Protein AF-A0A7S0QNL0-F1 (afdb_monomer_lite)

Secondary structure (DSSP, 8-state):
-HHHHHHHHHHSSPPPSSHHHHHHHHHHHHHHHHHH-TTS-SSHHHHHHHHHHHHHHHHHHH-TT-SSPPPHHHHHHHTTTTBTTBPPPHHHHHHHHHHHHHS---PPP--SSS---SGGGTTS-SEEEEEEE--TTT---EEEEEEEETTEEEEESS---TTS---EEEEEE--TT------PPPGGG-

Radius of gyration: 19.24 Å; chains: 1; bounding box: 55×31×48 Å

Foldseek 3Di:
DLLVLLLVLQAVAAADLDAVRNLVSLLVSLQVVCVVVVPPAQDSCLSSLVSVLLVLLLLQQPPPLNPDGQDLVNSQVLQALSRVHHGDDSCVSSVSNVCSNVDHSDHPDDPDPQDRNHVSQQSGAPDWDWDWDADPPPRDTDIWIWGHDGQKIWTFNDRDDRPDDTDTPDMDGNPPVDDDDDDPDPPVHD

Sequence (190 aa):
GFDDALRKFLSAFRLPGEAQKIERIVNAFAQQYHKQNPQAFRAPDTAWVLAYSLIMLNTDAHNPSVARKMTKEQFVRNNRGIDDGKDLPRDLLDSMYDRIVANPISMQPFKNDAGDASIITYTNPQKAGWLRKRWSESWTWNARWFVLKGSCLYYLKKPPVWGAPCELCGHIPLHANLVARESEVPRDAE

InterPro domains:
  IPR000904 Sec7 domain [PF01369] (2-105)
  IPR000904 Sec7 domain [PS50190] (2-103)
  IPR000904 Sec7 domain [SM00222] (1-105)
  IPR000904 Sec7 domain [cd00171] (2-105)
  IPR001849 Pleckstrin homology domain [PF00169] (126-176)
  IPR001849 Pleckstrin homology domain [PS50003] (124-190)
  IPR011993 PH-like domain superfamily [G3DSA:2.30.29.30] (121-189)
  IPR023394 Sec7, C-terminal domain superfamily [G3DSA:1.10.1000.11] (1-116)
  IPR035999 Sec7 domain superfamily [SSF48425] (2-107)

Organism: NCBI:txid233186

pLDDT: mean 77.5, std 15.77, range [34.88, 96.88]

Structure (mmCIF, N/CA/C/O backbone):
data_AF-A0A7S0QNL0-F1
#
_entry.id   AF-A0A7S0QNL0-F1
#
loop_
_atom_site.group_PDB
_atom_site.id
_atom_site.type_symbol
_atom_site.label_atom_id
_atom_site.label_alt_id
_atom_site.label_comp_id
_atom_site.label_asym_id
_atom_site.label_entity_id
_atom_site.label_seq_id
_atom_site.pdbx_PDB_ins_code
_atom_site.Cartn_x
_atom_site.Cartn_y
_atom_site.Cartn_z
_atom_site.occupancy
_atom_site.B_iso_or_equiv
_atom_site.auth_seq_id
_atom_site.auth_comp_id
_atom_site.auth_asym_id
_atom_site.auth_atom_id
_atom_site.pdbx_PDB_model_num
ATOM 1 N N . GLY A 1 1 ? -16.909 1.973 6.221 1.00 85.81 1 GLY A N 1
ATOM 2 C CA . GLY A 1 1 ? -15.636 1.661 6.893 1.00 85.81 1 GLY A CA 1
ATOM 3 C C . GLY A 1 1 ? -14.522 2.550 6.373 1.00 85.81 1 GLY A C 1
ATOM 4 O O . GLY A 1 1 ? -14.731 3.318 5.438 1.00 85.81 1 GLY A O 1
ATOM 5 N N . PHE A 1 2 ? -13.340 2.455 6.984 1.00 92.81 2 PHE A N 1
ATOM 6 C CA . PHE A 1 2 ? -12.138 3.193 6.568 1.00 92.81 2 PHE A CA 1
ATOM 7 C C . PHE A 1 2 ? -11.673 2.807 5.153 1.00 92.81 2 PHE A C 1
ATOM 9 O O . PHE A 1 2 ? -11.298 3.663 4.355 1.00 92.81 2 PHE A O 1
ATOM 16 N N . ASP A 1 3 ? -11.784 1.526 4.809 1.00 93.19 3 ASP A N 1
ATOM 17 C CA . ASP A 1 3 ? -11.486 0.994 3.482 1.00 93.19 3 ASP A CA 1
ATOM 18 C C . ASP A 1 3 ? -12.458 1.512 2.405 1.00 93.19 3 ASP A C 1
ATOM 20 O O . ASP A 1 3 ? -12.031 1.816 1.294 1.00 93.19 3 ASP A O 1
ATOM 24 N N . ASP A 1 4 ? -13.738 1.718 2.731 1.00 92.56 4 ASP A N 1
ATOM 25 C CA . ASP A 1 4 ? -14.709 2.336 1.813 1.00 92.56 4 ASP A CA 1
ATOM 26 C C . ASP A 1 4 ? -14.380 3.814 1.542 1.00 92.56 4 ASP A C 1
ATOM 28 O O . ASP A 1 4 ? -14.494 4.289 0.408 1.00 92.56 4 ASP A O 1
ATOM 32 N N . ALA A 1 5 ? -13.911 4.539 2.564 1.00 93.12 5 ALA A N 1
ATOM 33 C CA . ALA A 1 5 ? -13.420 5.906 2.406 1.00 93.12 5 ALA A CA 1
ATOM 34 C C . ALA A 1 5 ? -12.152 5.949 1.534 1.00 93.12 5 ALA A C 1
ATOM 36 O O . ALA A 1 5 ? -12.054 6.793 0.641 1.00 93.12 5 ALA A O 1
ATOM 37 N N . LEU A 1 6 ? -11.226 5.004 1.732 1.00 91.25 6 LEU A N 1
ATOM 38 C CA . LEU A 1 6 ? -10.013 4.856 0.925 1.00 91.25 6 LEU A CA 1
ATOM 39 C C . LEU A 1 6 ? -10.338 4.524 -0.542 1.00 91.25 6 LEU A C 1
ATOM 41 O O . LEU A 1 6 ? -9.769 5.134 -1.444 1.00 91.25 6 LEU A O 1
ATOM 45 N N . ARG A 1 7 ? -11.302 3.626 -0.797 1.00 90.50 7 ARG A N 1
ATOM 46 C CA . ARG A 1 7 ? -11.821 3.332 -2.147 1.00 90.50 7 ARG A CA 1
ATOM 47 C C . ARG A 1 7 ? -12.391 4.579 -2.813 1.00 90.50 7 ARG A C 1
ATOM 49 O O . ARG A 1 7 ? -12.011 4.894 -3.937 1.00 90.50 7 ARG A O 1
ATOM 56 N N . LYS A 1 8 ? -13.274 5.308 -2.122 1.00 90.38 8 LYS A N 1
ATOM 57 C CA . LYS A 1 8 ? -13.889 6.533 -2.652 1.00 90.38 8 LYS A CA 1
ATOM 58 C C . LYS A 1 8 ? -12.831 7.590 -2.977 1.00 90.38 8 LYS A C 1
ATOM 60 O O . LYS A 1 8 ? -12.887 8.183 -4.049 1.00 90.38 8 LYS A O 1
ATOM 65 N N . PHE A 1 9 ? -11.841 7.769 -2.104 1.00 89.75 9 PHE A N 1
ATOM 66 C CA . PHE A 1 9 ? -10.715 8.675 -2.328 1.00 89.75 9 PHE A CA 1
ATOM 67 C C . PHE A 1 9 ? -9.887 8.275 -3.561 1.00 89.75 9 PHE A C 1
ATOM 69 O O . PHE A 1 9 ? -9.718 9.085 -4.469 1.00 89.75 9 PHE A O 1
ATOM 76 N N . LEU A 1 10 ? -9.444 7.017 -3.646 1.00 84.06 10 LEU A N 1
ATOM 77 C CA . LEU A 1 10 ? -8.592 6.523 -4.738 1.00 84.06 10 LEU A CA 1
ATOM 78 C C . LEU A 1 10 ? -9.324 6.328 -6.081 1.00 84.06 10 LEU A C 1
ATOM 80 O O . LEU A 1 10 ? -8.671 6.252 -7.117 1.00 84.06 10 LEU A O 1
ATOM 84 N N . SER A 1 11 ? -10.660 6.306 -6.097 1.00 81.50 11 SER A N 1
ATOM 85 C CA . SER A 1 11 ? -11.444 6.321 -7.344 1.00 81.50 11 SER A CA 1
ATOM 86 C C . SER A 1 11 ? -11.472 7.684 -8.049 1.00 81.50 11 SER A C 1
ATOM 88 O O . SER A 1 11 ? -11.729 7.756 -9.252 1.00 81.50 11 SER A O 1
ATOM 90 N N . ALA A 1 12 ? -11.201 8.773 -7.318 1.00 78.44 12 ALA A N 1
ATOM 91 C CA . ALA A 1 12 ? -11.346 10.137 -7.826 1.00 78.44 12 ALA A CA 1
ATOM 92 C C . ALA A 1 12 ? -10.156 10.610 -8.683 1.00 78.44 12 ALA A C 1
ATOM 94 O O . ALA A 1 12 ? -10.295 11.565 -9.444 1.00 78.44 12 ALA A O 1
ATOM 95 N N . PHE A 1 13 ? -8.990 9.966 -8.571 1.00 73.19 13 PHE A N 1
ATOM 96 C CA . PHE A 1 13 ? -7.772 10.328 -9.301 1.00 73.19 13 PHE A CA 1
ATOM 97 C C . PHE A 1 13 ? -6.823 9.122 -9.437 1.00 73.19 13 PHE A C 1
ATOM 99 O O . PHE A 1 13 ? -6.853 8.193 -8.636 1.00 73.19 13 PHE A O 1
ATOM 106 N N . ARG A 1 14 ? -5.943 9.134 -10.446 1.00 68.69 14 ARG A N 1
ATOM 107 C CA . ARG A 1 14 ? -4.888 8.118 -10.622 1.00 68.69 14 ARG A CA 1
ATOM 108 C C . ARG A 1 14 ? -3.681 8.440 -9.726 1.00 68.69 14 ARG A C 1
ATOM 110 O O . ARG A 1 14 ? -3.207 9.575 -9.735 1.00 68.69 14 ARG A O 1
ATOM 117 N N . LEU A 1 15 ? -3.159 7.460 -8.977 1.00 66.94 15 LEU A N 1
ATOM 118 C CA . LEU A 1 15 ? -1.947 7.647 -8.162 1.00 66.94 15 LEU A CA 1
ATOM 119 C C . LEU A 1 15 ? -0.712 7.943 -9.046 1.00 66.94 15 LEU A C 1
ATOM 121 O O . LEU A 1 15 ? -0.526 7.279 -10.068 1.00 66.94 15 LEU A O 1
ATOM 125 N N . PRO A 1 16 ? 0.154 8.902 -8.665 1.00 62.28 16 PRO A N 1
ATOM 126 C CA . PRO A 1 16 ? 1.408 9.175 -9.368 1.00 62.28 16 PRO A CA 1
ATOM 127 C C . PRO A 1 16 ? 2.423 8.036 -9.187 1.00 62.28 16 PRO A C 1
ATOM 129 O O . PRO A 1 16 ? 2.290 7.214 -8.284 1.00 62.28 16 PRO A O 1
ATOM 132 N N . GLY A 1 17 ? 3.463 8.002 -10.027 1.00 52.59 17 GLY A N 1
ATOM 133 C CA . GLY A 1 17 ? 4.531 7.000 -9.921 1.00 52.59 17 GLY A CA 1
ATOM 134 C C . GLY A 1 17 ? 5.485 7.252 -8.749 1.00 52.59 17 GLY A C 1
ATOM 135 O O . GLY A 1 17 ? 5.952 6.333 -8.081 1.00 52.59 17 GLY A O 1
ATOM 136 N N . GLU A 1 18 ? 5.787 8.517 -8.468 1.00 57.97 18 GLU A N 1
ATOM 137 C CA . GLU A 1 18 ? 6.841 8.870 -7.523 1.00 57.97 18 GLU A CA 1
ATOM 138 C C . GLU A 1 18 ? 6.386 8.671 -6.072 1.00 57.97 18 GLU A C 1
ATOM 140 O O . GLU A 1 18 ? 5.446 9.323 -5.611 1.00 57.97 18 GLU A O 1
ATOM 145 N N . ALA A 1 19 ? 7.093 7.813 -5.326 1.00 59.00 19 ALA A N 1
ATOM 146 C CA . ALA A 1 19 ? 6.735 7.430 -3.956 1.00 59.00 19 ALA A CA 1
ATOM 147 C C . ALA A 1 19 ? 6.478 8.636 -3.029 1.00 59.00 19 ALA A C 1
ATOM 149 O O . ALA A 1 19 ? 5.471 8.660 -2.331 1.00 59.00 19 ALA A O 1
ATOM 150 N N . GLN A 1 20 ? 7.303 9.688 -3.112 1.00 60.34 20 GLN A N 1
ATOM 151 C CA . GLN A 1 20 ? 7.130 10.934 -2.346 1.00 60.34 20 GLN A CA 1
ATOM 152 C C . GLN A 1 20 ? 5.802 11.665 -2.626 1.00 60.34 20 GLN A C 1
ATOM 154 O O . GLN A 1 20 ? 5.298 12.388 -1.767 1.00 60.34 20 GLN A O 1
ATOM 159 N N . LYS A 1 21 ? 5.221 11.521 -3.825 1.00 69.50 21 LYS A N 1
ATOM 160 C CA . LYS A 1 21 ? 3.906 12.099 -4.149 1.00 69.50 21 LYS A CA 1
ATOM 161 C C . LYS A 1 21 ? 2.775 11.222 -3.613 1.00 69.50 21 LYS A C 1
ATOM 163 O O . LYS A 1 21 ? 1.809 11.758 -3.077 1.00 69.50 21 LYS A O 1
ATOM 168 N N . ILE A 1 22 ? 2.911 9.896 -3.710 1.00 74.88 22 ILE A N 1
ATOM 169 C CA . ILE A 1 22 ? 1.970 8.932 -3.110 1.00 74.88 22 ILE A CA 1
ATOM 170 C C . ILE A 1 22 ? 1.903 9.147 -1.595 1.00 74.88 22 ILE A C 1
ATOM 172 O O . ILE A 1 22 ? 0.817 9.245 -1.037 1.00 74.88 22 ILE A O 1
ATOM 176 N N . GLU A 1 23 ? 3.051 9.320 -0.946 1.00 75.38 23 GLU A N 1
ATOM 177 C CA . GLU A 1 23 ? 3.167 9.578 0.489 1.00 75.38 23 GLU A CA 1
ATOM 178 C C . GLU A 1 23 ? 2.374 10.811 0.930 1.00 75.38 23 GLU A C 1
ATOM 180 O O . GLU A 1 23 ? 1.571 10.723 1.859 1.00 75.38 23 GLU A O 1
ATOM 185 N N . ARG A 1 24 ? 2.520 11.933 0.210 1.00 82.19 24 ARG A N 1
ATOM 186 C CA . ARG A 1 24 ? 1.754 13.169 0.448 1.00 82.19 24 ARG A CA 1
ATOM 187 C C . ARG A 1 24 ? 0.249 12.963 0.264 1.00 82.19 24 ARG A C 1
ATOM 189 O O . ARG A 1 24 ? -0.532 13.472 1.061 1.00 82.19 24 ARG A O 1
ATOM 196 N N . ILE A 1 25 ? -0.154 12.203 -0.755 1.00 84.44 25 ILE A N 1
ATOM 197 C CA . ILE A 1 25 ? -1.560 11.886 -1.052 1.00 84.44 25 ILE A CA 1
ATOM 198 C C . ILE A 1 25 ? -2.185 11.019 0.052 1.00 84.44 25 ILE A C 1
ATOM 200 O O . ILE A 1 25 ? -3.267 11.336 0.546 1.00 84.44 25 ILE A O 1
ATOM 204 N N . VAL A 1 26 ? -1.504 9.949 0.471 1.00 86.06 26 VAL A N 1
ATOM 205 C CA . VAL A 1 26 ? -1.984 9.036 1.522 1.00 86.06 26 VAL A CA 1
ATOM 206 C C . VAL A 1 26 ? -1.995 9.732 2.889 1.00 86.06 26 VAL A C 1
ATOM 208 O O . VAL A 1 26 ? -2.916 9.521 3.674 1.00 86.06 26 VAL A O 1
ATOM 211 N N . ASN A 1 27 ? -1.033 10.621 3.162 1.00 86.25 27 ASN A N 1
ATOM 212 C CA . ASN A 1 27 ? -1.004 11.434 4.383 1.00 86.25 27 ASN A CA 1
ATOM 213 C C . ASN A 1 27 ? -2.161 12.454 4.407 1.00 86.25 27 ASN A C 1
ATOM 215 O O . ASN A 1 27 ? -2.897 12.526 5.389 1.00 86.25 27 ASN A O 1
ATOM 219 N N . ALA A 1 28 ? -2.423 13.155 3.297 1.00 89.94 28 ALA A N 1
ATOM 220 C CA . ALA A 1 28 ? -3.577 14.052 3.183 1.00 89.94 28 ALA A CA 1
ATOM 221 C C . ALA A 1 28 ? -4.921 13.325 3.407 1.00 89.94 28 ALA A C 1
ATOM 223 O O . ALA A 1 28 ? -5.792 13.850 4.103 1.00 89.94 28 ALA A O 1
ATOM 224 N N . PHE A 1 29 ? -5.073 12.100 2.887 1.00 91.50 29 PHE A N 1
ATOM 225 C CA . PHE A 1 29 ? -6.227 11.244 3.185 1.00 91.50 29 PHE A CA 1
ATOM 226 C C . PHE A 1 29 ? -6.325 10.893 4.671 1.00 91.50 29 PHE A C 1
ATOM 228 O O . PHE A 1 29 ? -7.383 11.083 5.264 1.00 91.50 29 PHE A O 1
ATOM 235 N N . ALA A 1 30 ? -5.238 10.417 5.281 1.00 91.50 30 ALA A N 1
ATOM 236 C CA . ALA A 1 30 ? -5.212 10.018 6.686 1.00 91.50 30 ALA A CA 1
ATOM 237 C C . ALA A 1 30 ? -5.587 11.176 7.624 1.00 91.50 30 ALA A C 1
ATOM 239 O O . ALA A 1 30 ? -6.464 11.023 8.476 1.00 91.50 30 ALA A O 1
ATOM 240 N N . GLN A 1 31 ? -5.007 12.361 7.404 1.00 90.94 31 GLN A N 1
ATOM 241 C CA . GLN A 1 31 ? -5.347 13.577 8.146 1.00 90.94 31 GLN A CA 1
ATOM 242 C C . GLN A 1 31 ? -6.823 13.954 7.989 1.00 90.94 31 GLN A C 1
ATOM 244 O O . GLN A 1 31 ? -7.474 14.314 8.970 1.00 90.94 31 GLN A O 1
ATOM 249 N N . GLN A 1 32 ? -7.368 13.884 6.771 1.00 92.69 32 GLN A N 1
ATOM 250 C CA . GLN A 1 32 ? -8.769 14.225 6.525 1.00 92.69 32 GLN A CA 1
ATOM 251 C C . GLN A 1 32 ? -9.728 13.183 7.117 1.00 92.69 32 GLN A C 1
ATOM 253 O O . GLN A 1 32 ? -10.751 13.558 7.691 1.00 92.69 32 GLN A O 1
ATOM 258 N N . TYR A 1 33 ? -9.381 11.895 7.048 1.00 92.44 33 TYR A N 1
ATOM 259 C CA . TYR A 1 33 ? -10.147 10.824 7.676 1.00 92.44 33 TYR A CA 1
ATOM 260 C C . TYR A 1 33 ? -10.163 10.979 9.199 1.00 92.44 33 TYR A C 1
ATOM 262 O O . TYR A 1 33 ? -11.235 10.907 9.792 1.00 92.44 33 TYR A O 1
ATOM 270 N N . HIS A 1 34 ? -9.016 11.251 9.832 1.00 90.25 34 HIS A N 1
ATOM 271 C CA . HIS A 1 34 ? -8.930 11.472 11.278 1.00 90.25 34 HIS A CA 1
ATOM 272 C C . HIS A 1 34 ? -9.722 12.717 11.716 1.00 90.25 34 HIS A C 1
ATOM 274 O O . HIS A 1 34 ? -10.495 12.637 12.664 1.00 90.25 34 HIS A O 1
ATOM 280 N N . LYS A 1 35 ? -9.652 13.834 10.971 1.00 90.25 35 LYS A N 1
ATOM 281 C CA . LYS A 1 35 ? -10.494 15.028 11.214 1.00 90.25 35 LYS A CA 1
ATOM 282 C C . LYS A 1 35 ? -11.998 14.734 11.156 1.00 90.25 35 LYS A C 1
ATOM 284 O O . LYS A 1 35 ? -12.764 15.361 11.878 1.00 90.25 35 LYS A O 1
ATOM 289 N N . GLN A 1 36 ? -12.423 13.810 10.295 1.00 91.31 36 GLN A N 1
ATOM 290 C CA . GLN A 1 36 ? -13.827 13.399 10.158 1.00 91.31 36 GLN A CA 1
ATOM 291 C C . GLN A 1 36 ? -14.234 12.287 11.139 1.00 91.31 36 GLN A C 1
ATOM 293 O O . GLN A 1 36 ? -15.418 12.135 11.425 1.00 91.31 36 GLN A O 1
ATOM 298 N N . ASN A 1 37 ? -13.274 11.513 11.653 1.00 90.75 37 ASN A N 1
ATOM 299 C CA . ASN A 1 37 ? -13.494 10.331 12.486 1.00 90.75 37 ASN A CA 1
ATOM 300 C C . ASN A 1 37 ? -12.485 10.301 13.661 1.00 90.75 37 ASN A C 1
ATOM 302 O O . ASN A 1 37 ? -11.690 9.361 13.759 1.00 90.75 37 ASN A O 1
ATOM 306 N N . PRO A 1 38 ? -12.483 11.300 14.568 1.00 85.12 38 PRO A N 1
ATOM 307 C CA . PRO A 1 38 ? -11.418 11.476 15.568 1.00 85.12 38 PRO A CA 1
ATOM 308 C C . PRO A 1 38 ? -11.343 10.364 16.629 1.00 85.12 38 PRO A C 1
ATOM 310 O O . PRO A 1 38 ? -10.362 10.283 17.355 1.00 85.12 38 PRO A O 1
ATOM 313 N N . GLN A 1 39 ? -12.363 9.503 16.714 1.00 87.19 39 GLN A N 1
ATOM 314 C CA . GLN A 1 39 ? -12.428 8.345 17.617 1.00 87.19 39 GLN A CA 1
ATOM 315 C C . GLN A 1 39 ? -12.124 7.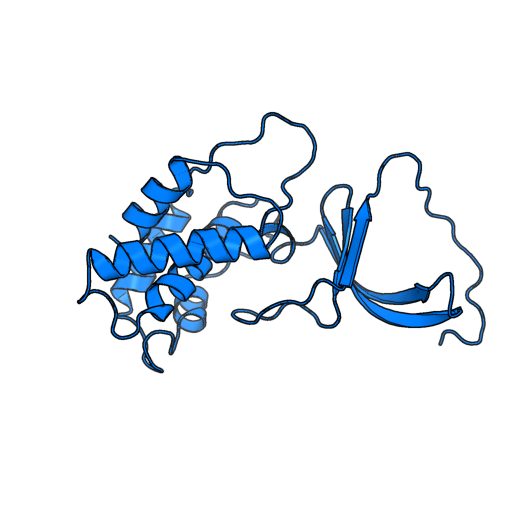003 16.913 1.00 87.19 39 GLN A C 1
ATOM 317 O O . GLN A 1 39 ? -12.247 5.950 17.530 1.00 87.19 39 GLN A O 1
ATOM 322 N N . ALA A 1 40 ? -11.778 7.000 15.616 1.00 85.50 40 ALA A N 1
ATOM 323 C CA . ALA A 1 40 ? -11.599 5.757 14.851 1.00 85.50 40 ALA A CA 1
ATOM 324 C C . ALA A 1 40 ? -10.250 5.051 15.088 1.00 85.50 40 ALA A C 1
ATOM 326 O O . ALA A 1 40 ? -10.170 3.838 14.918 1.00 85.50 40 ALA A O 1
ATOM 327 N N . PHE A 1 41 ? -9.213 5.805 15.461 1.00 88.25 41 PHE A N 1
ATOM 328 C CA . PHE A 1 41 ? -7.864 5.327 15.779 1.00 88.25 41 PHE A CA 1
ATOM 329 C C . PHE A 1 41 ? -7.294 6.185 16.914 1.00 88.25 41 PHE A C 1
ATOM 331 O O . PHE A 1 41 ? -7.695 7.344 17.055 1.00 88.25 41 PHE A O 1
ATOM 338 N N . ARG A 1 42 ? -6.370 5.648 17.715 1.00 83.12 42 ARG A N 1
ATOM 339 C CA . ARG A 1 42 ? -5.773 6.357 18.857 1.00 83.12 42 ARG A CA 1
ATOM 340 C C . ARG A 1 42 ? -4.677 7.318 18.412 1.00 83.12 42 ARG A C 1
ATOM 342 O O . ARG A 1 42 ? -4.621 8.433 18.924 1.00 83.12 42 ARG A O 1
ATOM 349 N N . ALA A 1 43 ? -3.830 6.903 17.469 1.00 79.50 43 ALA A N 1
ATOM 350 C CA . ALA A 1 43 ? -2.798 7.761 16.890 1.00 79.50 43 ALA A CA 1
ATOM 351 C C . ALA A 1 43 ? -3.216 8.309 15.506 1.00 79.50 43 ALA A C 1
ATOM 353 O O . ALA A 1 43 ? -3.817 7.582 14.709 1.00 79.50 43 ALA A O 1
ATOM 354 N N . PRO A 1 44 ? -2.868 9.568 15.162 1.00 72.44 44 PRO A N 1
ATOM 355 C CA . PRO A 1 44 ? -3.125 10.124 13.829 1.00 72.44 44 PRO A CA 1
ATOM 356 C C . PRO A 1 44 ? -2.463 9.315 12.700 1.00 72.44 44 PRO A C 1
ATOM 358 O O . PRO A 1 44 ? -3.063 9.110 11.642 1.00 72.44 44 PRO A O 1
ATOM 361 N N . ASP A 1 45 ? -1.254 8.805 12.946 1.00 83.88 45 ASP A N 1
ATOM 362 C CA . ASP A 1 45 ? -0.444 8.085 11.956 1.00 83.88 45 ASP A CA 1
ATOM 363 C C . ASP A 1 45 ? -0.990 6.687 11.626 1.00 83.88 45 ASP A C 1
ATOM 365 O O . ASP A 1 45 ? -0.719 6.148 10.552 1.00 83.88 45 ASP A O 1
ATOM 369 N N . THR A 1 46 ? -1.826 6.105 12.489 1.00 90.19 46 THR A N 1
ATOM 370 C CA . THR A 1 46 ? -2.449 4.789 12.273 1.00 90.19 46 THR A CA 1
ATOM 371 C C . THR A 1 46 ? -3.315 4.771 11.019 1.00 90.19 46 THR A C 1
ATOM 373 O O . THR A 1 46 ? -3.270 3.809 10.253 1.00 90.19 46 THR A O 1
ATOM 376 N N . ALA A 1 47 ? -4.035 5.863 10.740 1.00 91.19 47 ALA A N 1
ATOM 377 C CA . ALA A 1 47 ? -4.787 6.020 9.496 1.00 91.19 47 ALA A CA 1
ATOM 378 C C . ALA A 1 47 ? -3.866 6.050 8.259 1.00 91.19 47 ALA A C 1
ATOM 380 O O . ALA A 1 47 ? -4.243 5.569 7.193 1.00 91.19 47 ALA A O 1
ATOM 381 N N . TRP A 1 48 ? -2.650 6.584 8.381 1.00 89.06 48 TRP A N 1
ATOM 382 C CA . TRP A 1 48 ? -1.679 6.651 7.285 1.00 89.06 48 TRP A CA 1
ATOM 383 C C . TRP A 1 48 ? -1.022 5.290 7.024 1.00 89.06 48 TRP A C 1
ATOM 385 O O . TRP A 1 48 ? -1.006 4.824 5.880 1.00 89.06 48 TRP A O 1
ATOM 395 N N . VAL A 1 49 ? -0.576 4.605 8.081 1.00 87.56 49 VAL A N 1
ATOM 396 C CA . VAL A 1 49 ? -0.009 3.248 7.998 1.00 87.56 49 VAL A CA 1
ATOM 397 C C . VAL A 1 49 ? -1.048 2.252 7.474 1.00 87.56 49 VAL A C 1
ATOM 399 O O . VAL A 1 49 ? -0.754 1.490 6.550 1.00 87.56 49 VAL A O 1
ATOM 402 N N . LEU A 1 50 ? -2.283 2.286 7.989 1.00 91.88 50 LEU A N 1
ATOM 403 C CA . LEU A 1 50 ? -3.348 1.377 7.559 1.00 91.88 50 LEU A CA 1
ATOM 404 C C . LEU A 1 50 ? -3.778 1.634 6.105 1.00 91.88 50 LEU A C 1
ATOM 406 O O . LEU A 1 50 ? -3.997 0.677 5.364 1.00 91.88 50 LEU A O 1
ATOM 410 N N . ALA A 1 51 ? -3.839 2.893 5.651 1.00 90.56 51 ALA A N 1
ATOM 411 C CA . ALA A 1 51 ? -4.121 3.203 4.244 1.00 90.56 51 ALA A CA 1
ATOM 412 C C . ALA A 1 51 ? -3.063 2.594 3.313 1.00 90.56 51 ALA A C 1
ATOM 414 O O . ALA A 1 51 ? -3.407 1.941 2.324 1.00 90.56 51 ALA A O 1
ATOM 415 N N . TYR A 1 52 ? -1.780 2.743 3.655 1.00 85.94 52 TYR A N 1
ATOM 416 C CA . TYR A 1 52 ? -0.689 2.100 2.924 1.00 85.94 52 TYR A CA 1
ATOM 417 C C . TYR A 1 52 ? -0.797 0.570 2.943 1.00 85.94 52 TYR A C 1
ATOM 419 O O . TYR A 1 52 ? -0.632 -0.068 1.902 1.00 85.94 52 TYR A O 1
ATOM 427 N N . SER A 1 53 ? -1.124 -0.015 4.095 1.00 88.94 53 SER A N 1
ATOM 428 C CA . SER A 1 53 ? -1.313 -1.458 4.270 1.00 88.94 53 SER A CA 1
ATOM 429 C C . SER A 1 53 ? -2.407 -2.021 3.352 1.00 88.94 53 SER A C 1
ATOM 431 O O . SER A 1 53 ? -2.190 -3.027 2.677 1.00 88.94 53 SER A O 1
ATOM 433 N N . LEU A 1 54 ? -3.546 -1.328 3.220 1.00 90.94 54 LEU A N 1
ATOM 434 C CA . LEU A 1 54 ? -4.632 -1.720 2.309 1.00 90.94 54 LEU A CA 1
ATOM 435 C C . LEU A 1 54 ? -4.275 -1.532 0.824 1.00 90.94 54 LEU A C 1
ATOM 437 O O . LEU A 1 54 ? -4.652 -2.366 0.002 1.00 90.94 54 LEU A O 1
ATOM 441 N N . ILE A 1 55 ? -3.517 -0.489 0.461 1.00 85.31 55 ILE A N 1
ATOM 442 C CA . ILE A 1 55 ? -3.006 -0.302 -0.913 1.00 85.31 55 ILE A CA 1
ATOM 443 C C . ILE A 1 55 ? -2.033 -1.435 -1.285 1.00 85.31 55 ILE A C 1
ATOM 445 O O . ILE A 1 55 ? -2.086 -1.967 -2.400 1.00 85.31 55 ILE A O 1
ATOM 449 N N . MET A 1 56 ? -1.173 -1.848 -0.350 1.00 80.94 56 MET A N 1
ATOM 450 C CA . MET A 1 56 ? -0.263 -2.981 -0.534 1.00 80.94 56 MET A CA 1
ATOM 451 C C . MET A 1 56 ? -1.006 -4.322 -0.581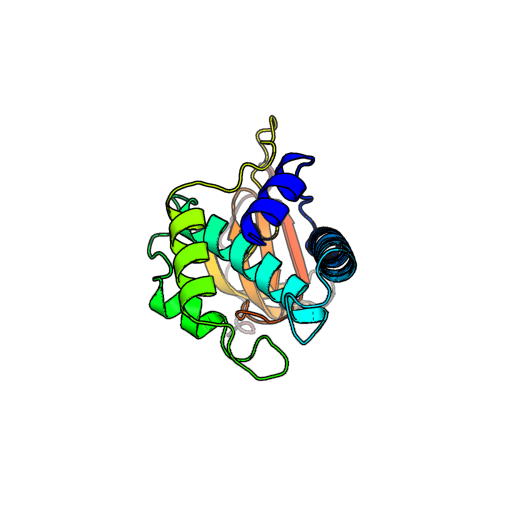 1.00 80.94 56 MET A C 1
ATOM 453 O O . MET A 1 56 ? -0.692 -5.135 -1.446 1.00 80.94 56 MET A O 1
ATOM 457 N N . LEU A 1 57 ? -2.035 -4.541 0.245 1.00 88.75 57 LEU A N 1
ATOM 458 C CA . LEU A 1 57 ? -2.874 -5.744 0.166 1.00 88.75 57 LEU A CA 1
ATOM 459 C C . LEU A 1 57 ? -3.640 -5.829 -1.164 1.00 88.75 57 LEU A C 1
ATOM 461 O O . LEU A 1 57 ? -3.672 -6.884 -1.788 1.00 88.75 57 LEU A O 1
ATOM 465 N N . ASN A 1 58 ? -4.214 -4.718 -1.635 1.00 86.88 58 ASN A N 1
ATOM 466 C CA . ASN A 1 58 ? -4.872 -4.656 -2.941 1.00 86.88 58 ASN A CA 1
ATOM 467 C C . ASN A 1 58 ? -3.907 -5.024 -4.079 1.00 86.88 58 ASN A C 1
ATOM 469 O O . ASN A 1 58 ? -4.275 -5.725 -5.019 1.00 86.88 58 ASN A O 1
ATOM 473 N N . THR A 1 59 ? -2.663 -4.559 -3.969 1.00 76.44 59 THR A N 1
ATOM 474 C CA . THR A 1 59 ? -1.584 -4.890 -4.903 1.00 76.44 59 THR A CA 1
ATOM 475 C C . THR A 1 59 ? -1.246 -6.375 -4.872 1.00 76.44 59 THR A C 1
ATOM 477 O O . THR A 1 59 ? -1.156 -6.997 -5.926 1.00 76.44 59 THR A O 1
ATOM 480 N N . ASP A 1 60 ? -1.055 -6.936 -3.680 1.00 80.81 60 ASP A N 1
ATOM 481 C CA . ASP A 1 60 ? -0.734 -8.347 -3.476 1.00 80.81 60 ASP A CA 1
ATOM 482 C C . ASP A 1 60 ? -1.826 -9.251 -4.064 1.00 80.81 60 ASP A C 1
ATOM 484 O O . ASP A 1 60 ? -1.554 -10.048 -4.967 1.00 80.81 60 ASP A O 1
ATOM 488 N N . ALA A 1 61 ? -3.075 -9.049 -3.636 1.00 83.38 61 ALA A N 1
ATOM 489 C CA . ALA A 1 61 ? -4.224 -9.854 -4.029 1.00 83.38 61 ALA A CA 1
ATOM 490 C C . ALA A 1 61 ? -4.456 -9.842 -5.550 1.00 83.38 61 ALA A C 1
ATOM 492 O O . ALA A 1 61 ? -4.537 -10.905 -6.170 1.00 83.38 61 ALA A O 1
ATOM 493 N N . HIS A 1 62 ? -4.493 -8.657 -6.168 1.00 78.06 62 HIS A N 1
ATOM 494 C CA . HIS A 1 62 ? -5.011 -8.494 -7.535 1.00 78.06 62 HIS A CA 1
ATOM 495 C C . HIS A 1 62 ? -3.952 -8.442 -8.639 1.00 78.06 62 HIS A C 1
ATOM 497 O O . HIS A 1 62 ? -4.302 -8.554 -9.810 1.00 78.06 62 HIS A O 1
ATOM 503 N N . ASN A 1 63 ? -2.660 -8.324 -8.317 1.00 68.62 63 ASN A N 1
ATOM 504 C CA . ASN A 1 63 ? -1.589 -8.407 -9.318 1.00 68.62 63 ASN A CA 1
ATOM 505 C C . ASN A 1 63 ? -1.340 -9.879 -9.729 1.00 68.62 63 ASN A C 1
ATOM 507 O O . ASN A 1 63 ? -0.900 -10.666 -8.881 1.00 68.62 63 ASN A O 1
ATOM 511 N N . PRO A 1 64 ? -1.550 -10.278 -11.004 1.00 66.44 64 PRO A N 1
ATOM 512 C CA . PRO A 1 64 ? -1.349 -11.663 -11.447 1.00 66.44 64 PRO A CA 1
ATOM 513 C C . PRO A 1 64 ? 0.089 -12.162 -11.266 1.00 66.44 64 PRO A C 1
ATOM 515 O O . PRO A 1 64 ? 0.307 -13.346 -11.034 1.00 66.44 64 PRO A O 1
ATOM 518 N N . SER A 1 65 ? 1.071 -11.259 -11.307 1.00 62.59 65 SER A N 1
ATOM 519 C CA . SER A 1 65 ? 2.486 -11.600 -11.143 1.00 62.59 65 SER A CA 1
ATOM 520 C C . SER A 1 65 ? 2.876 -11.930 -9.694 1.00 62.59 65 SER A C 1
ATOM 522 O O . SER A 1 65 ? 4.032 -12.267 -9.450 1.00 62.59 65 SER A O 1
ATOM 524 N N . VAL A 1 66 ? 1.982 -11.782 -8.705 1.00 60.97 66 VAL A N 1
ATOM 525 C CA . VAL A 1 66 ? 2.254 -12.156 -7.301 1.00 60.97 66 VAL A CA 1
ATOM 526 C C . VAL A 1 66 ? 1.897 -13.630 -7.113 1.00 60.97 66 VAL A C 1
ATOM 528 O O . VAL A 1 66 ? 0.734 -13.973 -6.899 1.00 60.97 66 VAL A O 1
ATOM 531 N N . ALA A 1 67 ? 2.910 -14.497 -7.201 1.00 68.62 67 ALA A N 1
ATOM 532 C CA . ALA A 1 67 ? 2.755 -15.957 -7.178 1.00 68.62 67 ALA A CA 1
ATOM 533 C C . ALA A 1 67 ? 2.419 -16.554 -5.795 1.00 68.62 67 ALA A C 1
ATOM 535 O O . ALA A 1 67 ? 1.952 -17.688 -5.708 1.00 68.62 67 ALA A O 1
ATOM 536 N N . ARG A 1 68 ? 2.661 -15.816 -4.704 1.00 79.12 68 ARG A N 1
ATOM 537 C CA . ARG A 1 68 ? 2.268 -16.190 -3.336 1.00 79.12 68 ARG A CA 1
ATOM 538 C C . ARG A 1 68 ? 1.592 -14.994 -2.684 1.00 79.12 68 ARG A C 1
ATOM 540 O O . ARG A 1 68 ? 2.268 -14.014 -2.399 1.00 79.12 68 ARG A O 1
ATOM 547 N N . LYS A 1 69 ? 0.277 -15.092 -2.489 1.00 83.81 69 LYS A N 1
ATOM 548 C CA . LYS A 1 69 ? -0.537 -14.046 -1.864 1.00 83.81 69 LYS A CA 1
ATOM 549 C C . LYS A 1 69 ? -0.308 -13.989 -0.354 1.00 83.81 69 LYS A C 1
ATOM 551 O O . LYS A 1 69 ? -0.078 -15.023 0.279 1.00 83.81 69 LYS A O 1
ATOM 556 N N . MET A 1 70 ? -0.431 -12.800 0.218 1.00 87.31 70 MET A N 1
ATOM 557 C CA . MET A 1 70 ? -0.494 -12.579 1.659 1.00 87.31 70 MET A CA 1
ATOM 558 C C . MET A 1 70 ? -1.773 -13.206 2.222 1.00 87.31 70 MET A C 1
ATOM 560 O O . MET A 1 70 ? -2.860 -12.901 1.744 1.00 87.31 70 MET A O 1
ATOM 564 N N . THR A 1 71 ? -1.671 -14.062 3.244 1.00 93.56 71 THR A N 1
ATOM 565 C CA . THR A 1 71 ? -2.869 -14.607 3.918 1.00 93.56 71 THR A CA 1
ATOM 566 C C . THR A 1 71 ? -3.454 -13.608 4.918 1.00 93.56 71 THR A C 1
ATOM 568 O O . THR A 1 71 ? -2.778 -12.670 5.346 1.00 93.56 71 THR A O 1
ATOM 571 N N . LYS A 1 72 ? -4.694 -13.837 5.360 1.00 95.62 72 LYS A N 1
ATOM 572 C CA . LYS A 1 72 ? -5.372 -13.023 6.382 1.00 95.62 72 LYS A CA 1
ATOM 573 C C . LYS A 1 72 ? -4.559 -12.919 7.677 1.00 95.62 72 LYS A C 1
ATOM 575 O O . LYS A 1 72 ? -4.352 -11.832 8.206 1.00 95.62 72 LYS A O 1
ATOM 580 N N . GLU A 1 73 ? -4.000 -14.033 8.138 1.00 93.19 73 GLU A N 1
ATOM 581 C CA . GLU A 1 73 ? -3.170 -14.121 9.346 1.00 93.19 73 GLU A CA 1
ATOM 582 C C . GLU A 1 73 ? -1.861 -13.344 9.175 1.00 93.19 73 GLU A C 1
ATOM 584 O O . GLU A 1 73 ? -1.370 -12.723 10.120 1.00 93.19 73 GLU A O 1
ATOM 589 N N . GLN A 1 74 ? -1.297 -13.358 7.963 1.00 90.06 74 GLN A N 1
ATOM 590 C CA . GLN A 1 74 ? -0.127 -12.555 7.624 1.00 90.06 74 GLN A CA 1
ATOM 591 C C . GLN A 1 74 ? -0.485 -11.068 7.601 1.00 90.06 74 GLN A C 1
ATOM 593 O O . GLN A 1 74 ? 0.256 -10.287 8.184 1.00 90.06 74 GLN A O 1
ATOM 598 N N . PHE A 1 75 ? -1.626 -10.677 7.026 1.00 93.19 75 PHE A N 1
ATOM 599 C CA . PHE A 1 75 ? -2.107 -9.295 7.052 1.00 93.19 75 PHE A CA 1
ATOM 600 C C . PHE A 1 75 ? -2.333 -8.798 8.486 1.00 93.19 75 PHE A C 1
ATOM 602 O O . PHE A 1 75 ? -1.802 -7.750 8.846 1.00 93.19 75 PHE A O 1
ATOM 609 N N . VAL A 1 76 ? -3.014 -9.561 9.348 1.00 93.44 76 VAL A N 1
ATOM 610 C CA . VAL A 1 76 ? -3.180 -9.213 10.774 1.00 93.44 76 VAL A CA 1
ATOM 611 C C . VAL A 1 76 ? -1.825 -9.064 11.467 1.00 93.44 76 VAL A C 1
ATOM 613 O O . VAL A 1 76 ? -1.574 -8.055 12.121 1.00 93.44 76 VAL A O 1
ATOM 616 N N . ARG A 1 77 ? -0.910 -10.026 11.288 1.00 90.00 77 ARG A N 1
ATOM 617 C CA . ARG A 1 77 ? 0.442 -9.973 11.871 1.00 90.00 77 ARG A CA 1
ATOM 618 C C . ARG A 1 77 ? 1.247 -8.763 11.377 1.00 90.00 77 ARG A C 1
ATOM 620 O O . ARG A 1 77 ? 1.970 -8.162 12.164 1.00 90.00 77 ARG A O 1
ATOM 627 N N . ASN A 1 78 ? 1.109 -8.408 10.102 1.00 86.12 78 ASN A N 1
ATOM 628 C CA . ASN A 1 78 ? 1.780 -7.279 9.452 1.00 86.12 78 ASN A CA 1
ATOM 629 C C . ASN A 1 78 ? 1.209 -5.905 9.866 1.00 86.12 78 ASN A C 1
ATOM 631 O O . ASN A 1 78 ? 1.797 -4.884 9.510 1.00 86.12 78 ASN A O 1
ATOM 635 N N . ASN A 1 79 ? 0.089 -5.884 10.600 1.00 89.88 79 ASN A N 1
ATOM 636 C CA . ASN A 1 79 ? -0.572 -4.698 11.157 1.00 89.88 79 ASN A CA 1
ATOM 637 C C . ASN A 1 79 ? -0.617 -4.721 12.701 1.00 89.88 79 ASN A C 1
ATOM 639 O O . ASN A 1 79 ? -1.444 -4.043 13.309 1.00 89.88 79 ASN A O 1
ATOM 643 N N . ARG A 1 80 ? 0.265 -5.488 13.356 1.00 90.31 80 ARG A N 1
ATOM 644 C CA . ARG A 1 80 ? 0.434 -5.420 14.814 1.00 90.31 80 ARG A CA 1
ATOM 645 C C . ARG A 1 80 ? 1.129 -4.132 15.245 1.00 90.31 80 ARG A C 1
ATOM 647 O O . ARG A 1 80 ? 2.010 -3.640 14.544 1.00 90.31 80 ARG A O 1
ATOM 654 N N . GLY A 1 81 ? 0.744 -3.607 16.403 1.00 88.94 81 GLY A N 1
ATOM 655 C CA . GLY A 1 81 ? 1.340 -2.416 17.014 1.00 88.94 81 GLY A CA 1
ATOM 656 C C . GLY A 1 81 ? 1.094 -1.080 16.295 1.00 88.94 81 GLY A C 1
ATOM 657 O O . GLY A 1 81 ? 1.671 -0.075 16.708 1.00 88.94 81 GLY A O 1
ATOM 658 N N . ILE A 1 82 ? 0.277 -1.033 15.234 1.00 89.69 82 ILE A N 1
ATOM 659 C CA . ILE A 1 82 ? 0.109 0.177 14.401 1.00 89.69 82 ILE A CA 1
ATOM 660 C C . ILE A 1 82 ? -0.717 1.294 15.057 1.00 89.69 82 ILE A C 1
ATOM 662 O O . ILE A 1 82 ? -0.768 2.397 14.514 1.00 89.69 82 ILE A O 1
ATOM 666 N N . ASP A 1 83 ? -1.364 1.034 16.195 1.00 88.88 83 ASP A N 1
ATOM 667 C CA . ASP A 1 83 ? -2.168 2.004 16.946 1.00 88.88 83 ASP A CA 1
ATOM 668 C C . ASP A 1 83 ? -1.488 2.350 18.277 1.00 88.88 83 ASP A C 1
ATOM 670 O O . ASP A 1 83 ? -1.842 1.832 19.336 1.00 88.88 83 ASP A O 1
ATOM 674 N N . ASP A 1 84 ? -0.446 3.188 18.205 1.00 85.62 84 ASP A N 1
ATOM 675 C CA . ASP A 1 84 ? 0.385 3.596 19.353 1.00 85.62 84 ASP A CA 1
ATOM 676 C C . ASP A 1 84 ? 0.993 2.393 20.109 1.00 85.62 84 ASP A C 1
ATOM 678 O O . ASP A 1 84 ? 0.818 2.205 21.315 1.00 85.62 84 ASP A O 1
ATOM 682 N N . GLY A 1 85 ? 1.636 1.487 19.361 1.00 85.25 85 GLY A N 1
ATOM 683 C CA . GLY A 1 85 ? 2.195 0.242 19.895 1.00 85.25 85 GLY A CA 1
ATOM 684 C C . GLY A 1 85 ? 1.155 -0.837 20.215 1.00 85.25 85 GLY A C 1
ATOM 685 O O . GLY A 1 85 ? 1.529 -1.905 20.700 1.00 85.25 85 GLY A O 1
ATOM 686 N N . LYS A 1 86 ? -0.135 -0.603 19.933 1.00 89.44 86 LYS A N 1
ATOM 687 C CA . LYS A 1 86 ? -1.230 -1.565 20.145 1.00 89.44 86 LYS A CA 1
ATOM 688 C 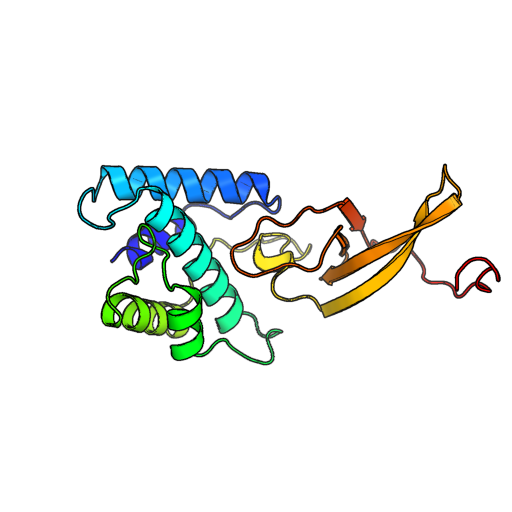C . LYS A 1 86 ? -1.775 -2.119 18.830 1.00 89.44 86 LYS A C 1
ATOM 690 O O . LYS A 1 86 ? -1.649 -1.513 17.766 1.00 89.44 86 LYS A O 1
ATOM 695 N N . ASP A 1 87 ? -2.383 -3.296 18.926 1.00 91.56 87 ASP A N 1
ATOM 696 C CA . ASP A 1 87 ? -3.070 -3.953 17.816 1.00 91.56 87 ASP A CA 1
ATOM 697 C C . ASP A 1 87 ? -4.465 -3.339 17.615 1.00 91.56 87 ASP A C 1
ATOM 699 O O . ASP A 1 87 ? -5.187 -3.087 18.583 1.00 91.56 87 ASP A O 1
ATOM 703 N N . LEU A 1 88 ? -4.871 -3.147 16.355 1.00 92.69 88 LEU A N 1
ATOM 704 C CA . LEU A 1 88 ? -6.269 -2.851 16.026 1.00 92.69 88 LEU A CA 1
ATOM 705 C C . LEU A 1 88 ? -7.164 -4.080 16.289 1.00 92.69 88 LEU A C 1
ATOM 707 O O . LEU A 1 88 ? -6.674 -5.213 16.237 1.00 92.69 88 LEU A O 1
ATOM 711 N N . PRO A 1 89 ? -8.484 -3.896 16.512 1.00 94.62 89 PRO A N 1
ATOM 712 C CA . PRO A 1 89 ? -9.419 -5.007 16.672 1.00 94.62 89 PRO A CA 1
ATOM 713 C C . PRO A 1 89 ? -9.312 -5.996 15.509 1.00 94.62 89 PRO A C 1
ATOM 715 O O . PRO A 1 89 ? -9.400 -5.600 14.345 1.00 94.62 89 PRO A O 1
ATOM 718 N N . ARG A 1 90 ? -9.130 -7.289 15.806 1.00 94.25 90 ARG A N 1
ATOM 719 C CA . ARG A 1 90 ? -8.858 -8.288 14.763 1.00 94.25 90 ARG A CA 1
ATOM 720 C C . ARG A 1 90 ? -9.964 -8.336 13.705 1.00 94.25 90 ARG A C 1
ATOM 722 O O . ARG A 1 90 ? -9.653 -8.348 12.520 1.00 94.25 90 ARG A O 1
ATOM 729 N N . ASP A 1 91 ? -11.226 -8.282 14.118 1.00 95.44 91 ASP A N 1
ATOM 730 C CA . ASP A 1 91 ? -12.378 -8.352 13.211 1.00 95.44 91 ASP A CA 1
ATOM 731 C C . ASP A 1 91 ? -12.417 -7.173 12.219 1.00 95.44 91 ASP A C 1
ATOM 733 O O . ASP A 1 91 ? -12.908 -7.307 11.097 1.00 95.44 91 ASP A O 1
ATOM 737 N N . LEU A 1 92 ? -11.838 -6.022 12.589 1.00 94.50 92 LEU A N 1
ATOM 738 C CA . LEU A 1 92 ? -11.670 -4.873 11.698 1.00 94.50 92 LEU A CA 1
ATOM 739 C C . LEU A 1 92 ? -10.644 -5.177 10.596 1.00 94.50 92 LEU A C 1
ATOM 741 O O . LEU A 1 92 ? -10.900 -4.897 9.428 1.00 94.50 92 LEU A O 1
ATOM 745 N N . LEU A 1 93 ? -9.508 -5.785 10.953 1.00 95.81 93 LEU A N 1
ATOM 746 C CA . LEU A 1 93 ? -8.468 -6.184 9.999 1.00 95.81 93 LEU A CA 1
ATOM 747 C C . LEU A 1 93 ? -8.931 -7.346 9.106 1.00 95.81 93 LEU A C 1
ATOM 749 O O . LEU A 1 93 ? -8.754 -7.281 7.891 1.00 95.81 93 LEU A O 1
ATOM 753 N N . ASP A 1 94 ? -9.579 -8.361 9.680 1.00 96.50 94 ASP A N 1
ATOM 754 C CA . ASP A 1 94 ? -10.088 -9.530 8.954 1.00 96.50 94 ASP A CA 1
ATOM 755 C C . ASP A 1 94 ? -11.203 -9.133 7.965 1.00 96.50 94 ASP A C 1
ATOM 757 O O . ASP A 1 94 ? -11.169 -9.544 6.803 1.00 96.50 94 ASP A O 1
ATOM 761 N N . SER A 1 95 ? -12.139 -8.264 8.372 1.00 96.56 95 SER A N 1
ATOM 762 C CA . SER A 1 95 ? -13.213 -7.766 7.493 1.00 96.56 95 SER A CA 1
ATOM 763 C C . SER A 1 95 ? -12.750 -6.729 6.464 1.00 96.56 95 SER A C 1
ATOM 765 O O . SER A 1 95 ? -13.398 -6.568 5.427 1.00 96.56 95 SER A O 1
ATOM 767 N N . MET A 1 96 ? -11.647 -6.011 6.704 1.00 96.62 96 MET A N 1
ATOM 768 C CA . MET A 1 96 ? -10.974 -5.233 5.657 1.00 96.62 96 MET A CA 1
ATOM 769 C C . MET A 1 96 ? -10.282 -6.151 4.654 1.00 96.62 96 MET A C 1
ATOM 771 O O . MET A 1 96 ? -10.462 -5.958 3.454 1.00 96.62 96 MET A O 1
ATOM 775 N N . TYR A 1 97 ? -9.545 -7.161 5.126 1.00 96.75 97 TYR A N 1
ATOM 776 C CA . TYR A 1 97 ? -8.858 -8.121 4.263 1.00 96.75 97 TYR A CA 1
ATOM 777 C C . TYR A 1 97 ? -9.837 -8.786 3.291 1.00 96.75 97 TYR A C 1
ATOM 779 O O . TYR A 1 97 ? -9.631 -8.715 2.079 1.00 96.75 97 TYR A O 1
ATOM 787 N N . ASP A 1 98 ? -10.943 -9.337 3.800 1.00 96.88 98 ASP A N 1
ATOM 788 C CA . ASP A 1 98 ? -11.942 -10.015 2.965 1.00 96.88 98 ASP A CA 1
ATOM 789 C C . ASP A 1 98 ? -12.540 -9.080 1.912 1.00 96.88 98 ASP A C 1
ATOM 791 O O . ASP A 1 98 ? -12.680 -9.462 0.752 1.00 96.88 98 ASP A O 1
ATOM 795 N N . ARG A 1 99 ? -12.841 -7.826 2.275 1.00 96.12 99 ARG A N 1
ATOM 796 C CA . ARG A 1 99 ? -13.409 -6.854 1.331 1.00 96.12 99 ARG A CA 1
ATOM 797 C C . ARG A 1 99 ? -12.392 -6.391 0.288 1.00 96.12 99 ARG A C 1
ATOM 799 O O . ARG A 1 99 ? -12.779 -6.232 -0.868 1.00 96.12 99 ARG A O 1
ATOM 806 N N . ILE A 1 100 ? -11.115 -6.193 0.637 1.00 93.50 100 ILE A N 1
ATOM 807 C CA . ILE A 1 100 ? -10.056 -5.888 -0.346 1.00 93.50 100 ILE A CA 1
ATOM 808 C C . ILE A 1 100 ? -9.838 -7.069 -1.302 1.00 93.50 100 ILE A C 1
ATOM 810 O O . ILE A 1 100 ? -9.750 -6.854 -2.509 1.00 93.50 100 ILE A O 1
ATOM 814 N N . VAL A 1 101 ? -9.787 -8.305 -0.799 1.00 93.69 101 VAL A N 1
ATOM 815 C CA . VAL A 1 101 ? -9.561 -9.505 -1.625 1.00 93.69 101 VAL A CA 1
ATOM 816 C C . VAL A 1 101 ? -10.775 -9.830 -2.504 1.00 93.69 101 VAL A C 1
ATOM 818 O O . VAL A 1 101 ? -10.593 -10.188 -3.662 1.00 93.69 101 VAL A O 1
ATOM 821 N N . ALA A 1 102 ? -12.005 -9.648 -2.015 1.00 94.12 102 ALA A N 1
ATOM 822 C CA . ALA A 1 102 ? -13.219 -9.891 -2.801 1.00 94.12 102 ALA A CA 1
ATOM 823 C C . ALA A 1 102 ? -13.508 -8.808 -3.859 1.00 94.12 102 ALA A C 1
ATOM 825 O O . ALA A 1 102 ? -14.177 -9.089 -4.851 1.00 94.12 102 ALA A O 1
ATOM 826 N N . ASN A 1 103 ? -13.042 -7.570 -3.659 1.00 89.94 103 ASN A N 1
ATOM 827 C CA . ASN A 1 103 ? -13.317 -6.447 -4.558 1.00 89.94 103 ASN A CA 1
ATOM 828 C C . ASN A 1 103 ? -12.095 -5.510 -4.673 1.00 89.94 103 ASN A C 1
ATOM 830 O O . ASN A 1 103 ? -11.775 -4.835 -3.686 1.00 89.94 103 ASN A O 1
ATOM 834 N N . PRO A 1 104 ? -11.442 -5.391 -5.846 1.00 85.88 104 PRO A N 1
ATOM 835 C CA . PRO A 1 104 ? -10.310 -4.486 -6.050 1.00 85.88 104 PRO A CA 1
ATOM 836 C C . PRO A 1 104 ? -10.606 -3.020 -5.696 1.00 85.88 104 PRO A C 1
ATOM 838 O O . PRO A 1 104 ? -11.721 -2.518 -5.850 1.00 85.88 104 PRO A O 1
ATOM 841 N N . ILE A 1 105 ? -9.585 -2.283 -5.263 1.00 84.00 105 ILE A N 1
ATOM 842 C CA . ILE A 1 105 ? -9.617 -0.818 -5.210 1.00 84.00 105 ILE A CA 1
ATOM 843 C C . ILE A 1 105 ? -9.513 -0.302 -6.649 1.00 84.00 105 ILE A C 1
ATOM 845 O O . ILE A 1 105 ? -8.437 -0.316 -7.247 1.00 84.00 105 ILE A O 1
ATOM 849 N N . SER A 1 106 ? -10.635 0.166 -7.197 1.00 77.38 106 SER A N 1
ATOM 850 C CA . SER A 1 106 ? -10.682 0.802 -8.516 1.00 77.38 106 SER A CA 1
ATOM 851 C C . SER A 1 106 ? -9.968 2.158 -8.491 1.00 77.38 106 SER A C 1
ATOM 853 O O . SER A 1 106 ? -10.506 3.148 -7.996 1.00 77.38 106 SER A O 1
ATOM 855 N N . MET A 1 107 ? -8.745 2.182 -9.017 1.00 71.56 107 MET A N 1
ATOM 856 C CA . MET A 1 107 ? -7.994 3.392 -9.362 1.00 71.56 107 MET A CA 1
ATOM 857 C C . MET A 1 107 ? -8.156 3.633 -10.866 1.00 71.56 107 MET A C 1
ATOM 859 O O . MET A 1 107 ? -8.188 2.665 -11.629 1.00 71.56 107 MET A O 1
ATOM 863 N N . GLN A 1 108 ? -8.241 4.887 -11.327 1.00 53.03 108 GLN A N 1
ATOM 864 C CA . GLN A 1 108 ? -8.456 5.127 -12.761 1.00 53.03 108 GLN A CA 1
ATOM 865 C C . GLN A 1 108 ? -7.283 4.596 -13.615 1.00 53.03 108 GLN A C 1
ATOM 867 O O . GLN A 1 108 ? -6.132 4.982 -13.374 1.00 53.03 108 GLN A O 1
ATOM 872 N N . PRO A 1 109 ? -7.544 3.721 -14.609 1.00 43.34 109 PRO A N 1
ATOM 873 C CA . PRO A 1 109 ? -6.494 3.058 -15.370 1.00 43.34 109 PRO A CA 1
ATOM 874 C C . PRO A 1 109 ? -5.800 4.009 -16.348 1.00 43.34 109 PRO A C 1
ATOM 876 O O . PRO A 1 109 ? -6.420 4.864 -16.982 1.00 43.34 109 PRO A O 1
ATOM 879 N N . PHE A 1 110 ? -4.496 3.806 -16.531 1.00 40.22 110 PHE A N 1
ATOM 880 C CA . PHE A 1 110 ? -3.734 4.485 -17.571 1.00 40.22 110 PHE A CA 1
ATOM 881 C C . PHE A 1 110 ? -4.084 3.927 -18.959 1.00 40.22 110 PHE A C 1
ATOM 883 O O . PHE A 1 110 ? -3.726 2.797 -19.277 1.00 40.22 110 PHE A O 1
ATOM 890 N N . LYS A 1 111 ? -4.677 4.752 -19.829 1.00 35.06 111 LYS A N 1
ATOM 891 C CA . LYS A 1 111 ? -4.515 4.585 -21.282 1.00 35.06 111 LYS A CA 1
ATOM 892 C C . LYS A 1 111 ? -3.149 5.153 -21.682 1.00 35.06 111 LYS A C 1
ATOM 894 O O . LYS A 1 111 ? -3.068 6.329 -22.014 1.00 35.06 111 LYS A O 1
ATOM 899 N N . ASN A 1 112 ? -2.091 4.360 -21.523 1.00 34.88 112 ASN A N 1
ATOM 900 C CA . ASN A 1 112 ? -0.740 4.592 -22.054 1.00 34.88 112 ASN A CA 1
ATOM 901 C C . ASN A 1 112 ? 0.100 3.330 -21.808 1.00 34.88 112 ASN A C 1
ATOM 903 O O . ASN A 1 112 ? 0.176 2.866 -20.672 1.00 34.88 112 ASN A O 1
ATOM 907 N N . ASP A 1 113 ? 0.784 2.823 -22.831 1.00 37.66 113 ASP A N 1
ATOM 908 C CA . ASP A 1 113 ? 1.437 1.499 -22.835 1.00 37.66 113 ASP A CA 1
ATOM 909 C C . ASP A 1 113 ? 2.762 1.420 -22.040 1.00 37.66 113 ASP A C 1
ATOM 911 O O . ASP A 1 113 ? 3.505 0.441 -22.115 1.00 37.66 113 ASP A O 1
ATOM 915 N N . ALA A 1 114 ? 3.061 2.445 -21.237 1.00 41.59 114 ALA A N 1
ATOM 916 C CA . ALA A 1 114 ? 4.186 2.480 -20.309 1.00 41.59 114 ALA A CA 1
ATOM 917 C C . ALA A 1 114 ? 3.736 2.018 -18.909 1.00 41.59 114 ALA A C 1
ATOM 919 O O . ALA A 1 114 ? 2.953 2.698 -18.239 1.00 41.59 114 ALA A O 1
ATOM 920 N N . GLY A 1 115 ? 4.238 0.852 -18.485 1.00 46.12 115 GLY A N 1
ATOM 921 C CA . GLY A 1 115 ? 3.769 0.111 -17.308 1.00 46.12 115 GLY A CA 1
ATOM 922 C C . GLY A 1 115 ? 3.753 0.885 -15.981 1.00 46.12 115 GLY A C 1
ATOM 923 O O . GLY A 1 115 ? 4.524 1.816 -15.757 1.00 46.12 115 GLY A O 1
ATOM 924 N N . ASP A 1 116 ? 2.857 0.473 -15.077 1.00 40.91 116 ASP A N 1
ATOM 925 C CA . ASP A 1 116 ? 2.579 1.197 -13.834 1.00 40.91 116 ASP A CA 1
ATOM 926 C C . ASP A 1 116 ? 3.784 1.281 -12.873 1.00 40.91 116 ASP A C 1
ATOM 928 O O . ASP A 1 116 ? 4.239 0.282 -12.300 1.00 40.91 116 ASP A O 1
ATOM 932 N N . ALA A 1 117 ? 4.238 2.520 -12.671 1.00 43.00 117 ALA A N 1
ATOM 933 C CA . ALA A 1 117 ? 5.377 2.913 -11.854 1.00 43.00 117 ALA A CA 1
ATOM 934 C C . ALA A 1 117 ? 5.007 3.375 -10.426 1.00 43.00 117 ALA A C 1
ATOM 936 O O . ALA A 1 117 ? 5.869 3.915 -9.739 1.00 43.00 117 ALA A O 1
ATOM 937 N N . SER A 1 118 ? 3.760 3.192 -9.969 1.00 44.56 118 SER A N 1
ATOM 938 C CA . SER A 1 118 ? 3.292 3.544 -8.611 1.00 44.56 118 SER A CA 1
ATOM 939 C C . SER A 1 118 ? 4.021 2.781 -7.477 1.00 44.56 118 SER A C 1
ATOM 941 O O . SER A 1 118 ? 4.955 2.017 -7.724 1.00 44.56 118 SER A O 1
ATOM 943 N N . ILE A 1 119 ? 3.605 2.942 -6.207 1.00 42.78 119 ILE A N 1
ATOM 944 C CA . ILE A 1 119 ? 4.198 2.277 -5.011 1.00 42.78 119 ILE A CA 1
ATOM 945 C C . ILE A 1 119 ? 4.334 0.746 -5.179 1.00 42.78 119 ILE A C 1
ATOM 947 O O . ILE A 1 119 ? 5.267 0.122 -4.672 1.00 42.78 119 ILE A O 1
ATOM 951 N N . ILE A 1 120 ? 3.457 0.189 -6.019 1.00 47.19 120 ILE A N 1
ATOM 952 C CA . ILE A 1 120 ? 3.387 -1.165 -6.592 1.00 47.19 120 ILE A CA 1
ATOM 953 C C . ILE A 1 120 ? 4.698 -1.606 -7.287 1.00 47.19 120 ILE A C 1
ATOM 955 O O . ILE A 1 120 ? 4.849 -2.748 -7.718 1.00 47.19 120 ILE A O 1
ATOM 959 N N . THR A 1 121 ? 5.663 -0.709 -7.474 1.00 47.25 121 THR A N 1
ATOM 960 C CA . THR A 1 121 ? 6.941 -0.969 -8.154 1.00 47.25 121 THR A CA 1
ATOM 961 C C . THR A 1 121 ? 7.931 -1.772 -7.319 1.00 47.25 121 THR A C 1
ATOM 963 O O . THR A 1 121 ? 8.695 -2.552 -7.880 1.00 47.25 121 THR A O 1
ATOM 966 N N . TYR A 1 122 ? 7.892 -1.642 -5.991 1.00 45.84 122 TYR A N 1
ATOM 967 C CA . TYR A 1 122 ? 8.873 -2.275 -5.098 1.00 45.84 122 TYR A CA 1
ATOM 968 C C . TYR A 1 122 ? 8.359 -3.551 -4.424 1.00 45.84 122 TYR A C 1
ATOM 970 O O . TYR A 1 122 ? 9.161 -4.338 -3.928 1.00 45.84 122 TYR A O 1
ATOM 978 N N . THR A 1 123 ? 7.040 -3.765 -4.416 1.00 51.66 123 THR A N 1
ATOM 979 C CA . THR A 1 123 ? 6.388 -4.894 -3.735 1.00 51.66 123 THR A CA 1
ATOM 980 C C . THR A 1 123 ? 6.269 -6.153 -4.592 1.00 51.66 123 THR A C 1
ATOM 982 O O . THR A 1 123 ? 6.131 -7.234 -4.031 1.00 51.66 123 THR A O 1
ATOM 985 N N . ASN A 1 124 ? 6.356 -6.051 -5.926 1.00 52.09 124 ASN A N 1
ATOM 986 C CA . ASN A 1 124 ? 6.444 -7.227 -6.794 1.00 52.09 124 ASN A CA 1
ATOM 987 C C . ASN A 1 124 ? 7.319 -6.995 -8.050 1.00 52.09 124 ASN A C 1
ATOM 989 O O . ASN A 1 124 ? 6.813 -6.537 -9.082 1.00 52.09 124 ASN A O 1
ATOM 993 N N . PRO A 1 125 ? 8.631 -7.281 -7.974 1.00 65.94 125 PRO A N 1
ATOM 994 C CA . PRO A 1 125 ? 9.554 -7.194 -9.103 1.00 65.94 125 PRO A CA 1
ATOM 995 C C . PRO A 1 125 ? 9.447 -8.417 -10.032 1.00 65.94 125 PRO A C 1
ATOM 997 O O . PRO A 1 125 ? 9.251 -9.536 -9.569 1.00 65.94 125 PRO A O 1
ATOM 1000 N N . GLN A 1 126 ? 9.692 -8.246 -11.336 1.00 70.31 126 GLN A N 1
ATOM 1001 C CA . GLN A 1 126 ? 9.893 -9.382 -12.257 1.00 70.31 126 GLN A CA 1
ATOM 1002 C C . GLN A 1 126 ? 11.179 -10.153 -11.930 1.00 70.31 126 GLN A C 1
ATOM 1004 O O . GLN A 1 126 ? 11.248 -11.367 -12.105 1.00 70.31 126 GLN A O 1
ATOM 1009 N N . LYS A 1 127 ? 12.209 -9.440 -11.464 1.00 79.75 127 LYS A N 1
ATOM 1010 C CA . LYS A 1 127 ? 13.434 -10.011 -10.897 1.00 79.75 127 LYS A CA 1
ATOM 1011 C C . LYS A 1 127 ? 14.039 -9.015 -9.914 1.00 79.75 127 LYS A C 1
ATOM 1013 O O . LYS A 1 127 ? 14.091 -7.822 -10.207 1.00 79.75 127 LYS A O 1
ATOM 1018 N N . ALA A 1 128 ? 14.511 -9.491 -8.769 1.00 84.56 128 ALA A N 1
ATOM 1019 C CA . ALA A 1 128 ? 15.245 -8.677 -7.808 1.00 84.56 128 ALA A CA 1
ATOM 1020 C C . ALA A 1 128 ? 16.398 -9.465 -7.184 1.00 84.56 128 ALA A C 1
ATOM 1022 O O . ALA A 1 128 ? 16.403 -10.696 -7.215 1.00 84.56 128 ALA A O 1
ATOM 1023 N N . GLY A 1 129 ? 17.382 -8.747 -6.652 1.00 86.31 129 GLY A N 1
ATOM 1024 C CA . GLY A 1 129 ? 18.584 -9.333 -6.067 1.00 86.31 129 GLY A CA 1
ATOM 1025 C C . GLY A 1 129 ? 19.690 -8.305 -5.857 1.00 86.31 129 GLY A C 1
ATOM 1026 O O . GLY A 1 129 ? 19.604 -7.168 -6.324 1.00 86.31 129 GLY A O 1
ATOM 1027 N N . TRP A 1 130 ? 20.755 -8.709 -5.170 1.00 90.81 130 TRP A N 1
ATOM 1028 C CA . TRP A 1 130 ? 21.981 -7.918 -5.088 1.00 90.81 130 TRP A CA 1
ATOM 1029 C C . TRP A 1 130 ? 22.779 -8.019 -6.389 1.00 90.81 130 TRP A C 1
ATOM 1031 O O . TRP A 1 130 ? 23.01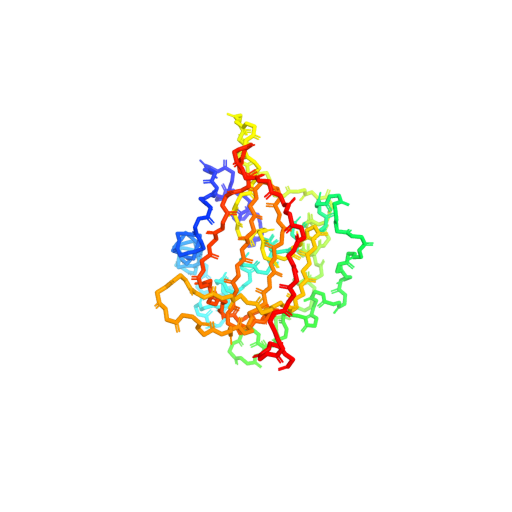3 -9.118 -6.881 1.00 90.81 130 TRP A O 1
ATOM 1041 N N . LEU A 1 131 ? 23.238 -6.880 -6.911 1.00 91.38 131 LEU A N 1
ATOM 1042 C CA . LEU A 1 131 ? 24.249 -6.802 -7.973 1.00 91.38 131 LEU A CA 1
ATOM 1043 C C . LEU A 1 131 ? 25.249 -5.688 -7.629 1.00 91.38 131 LEU A C 1
ATOM 1045 O O . LEU A 1 131 ? 24.898 -4.713 -6.953 1.00 91.38 131 LEU A O 1
ATOM 1049 N N . ARG A 1 132 ? 26.490 -5.791 -8.118 1.00 88.50 132 ARG A N 1
ATOM 1050 C CA . ARG A 1 132 ? 27.463 -4.685 -8.081 1.00 88.50 132 ARG A CA 1
ATOM 1051 C C . ARG A 1 132 ? 27.304 -3.845 -9.351 1.00 88.50 132 ARG A C 1
ATOM 1053 O O . ARG A 1 132 ? 27.371 -4.384 -10.450 1.00 88.50 132 ARG A O 1
ATOM 1060 N N . LYS A 1 133 ? 27.136 -2.524 -9.221 1.00 85.69 133 LYS A N 1
ATOM 1061 C CA . LYS A 1 133 ? 27.263 -1.576 -10.345 1.00 85.69 133 LYS A CA 1
ATOM 1062 C C . LYS A 1 133 ? 28.562 -0.792 -10.240 1.00 85.69 133 LYS A C 1
ATOM 1064 O O . LYS A 1 133 ? 28.912 -0.338 -9.152 1.00 85.69 133 LYS A O 1
ATOM 1069 N N . ARG A 1 134 ? 29.223 -0.553 -11.370 1.00 85.06 134 ARG A N 1
ATOM 1070 C CA . ARG A 1 134 ? 30.243 0.495 -11.474 1.00 85.06 134 ARG A CA 1
ATOM 1071 C C . ARG A 1 134 ? 29.561 1.870 -11.559 1.00 85.06 134 ARG A C 1
ATOM 1073 O O . ARG A 1 134 ? 28.367 1.972 -11.878 1.00 85.06 134 ARG A O 1
ATOM 1080 N N . TRP A 1 135 ? 30.297 2.933 -11.264 1.00 72.00 135 TRP A N 1
ATOM 1081 C CA . TRP A 1 135 ? 29.937 4.303 -11.650 1.00 72.00 135 TRP A CA 1
ATOM 1082 C C . TRP A 1 135 ? 30.876 4.774 -12.762 1.00 72.00 135 TRP A C 1
ATOM 1084 O O . TRP A 1 135 ? 32.042 4.386 -12.783 1.00 72.00 135 TRP A O 1
ATOM 1094 N N . SER A 1 136 ? 30.358 5.579 -13.689 1.00 68.50 136 SER A N 1
ATOM 1095 C CA . SER A 1 136 ? 31.103 6.145 -14.823 1.00 68.50 136 SER A CA 1
ATOM 1096 C C . SER A 1 136 ? 32.264 7.033 -14.376 1.00 68.50 136 SER A C 1
ATOM 1098 O O . SER A 1 136 ? 33.342 6.965 -14.952 1.00 68.50 136 SER A O 1
ATOM 1100 N N . GLU A 1 137 ? 32.037 7.840 -13.340 1.00 68.88 137 GLU A N 1
ATOM 1101 C CA . GLU A 1 137 ? 32.974 8.866 -12.871 1.00 68.88 137 GLU A CA 1
ATOM 1102 C C . GLU A 1 137 ? 34.035 8.306 -11.916 1.00 68.88 137 GLU A C 1
ATOM 1104 O O . GLU A 1 137 ? 35.225 8.525 -12.111 1.00 68.88 137 GLU A O 1
ATOM 1109 N N . SER A 1 138 ? 33.620 7.557 -10.887 1.00 68.69 138 SER A N 1
ATOM 1110 C CA . SER A 1 138 ? 34.519 7.127 -9.803 1.00 68.69 138 SER A CA 1
ATOM 1111 C C . SER A 1 138 ? 35.112 5.727 -9.971 1.00 68.69 138 SER A C 1
ATOM 1113 O O . SER A 1 138 ? 35.866 5.294 -9.106 1.00 68.69 138 SER A O 1
ATOM 1115 N N . TRP A 1 139 ? 34.731 4.979 -11.014 1.00 71.00 139 TRP A N 1
ATOM 1116 C CA . TRP A 1 139 ? 35.119 3.575 -11.264 1.00 71.00 139 TRP A CA 1
ATOM 1117 C C . TRP A 1 139 ? 34.819 2.558 -10.138 1.00 71.00 139 TRP A C 1
ATOM 1119 O O . TRP A 1 139 ? 35.013 1.359 -10.330 1.00 71.00 139 TRP A O 1
ATOM 1129 N N . THR A 1 140 ? 34.261 2.984 -9.001 1.00 79.75 140 THR A N 1
ATOM 1130 C CA . THR A 1 140 ? 34.009 2.130 -7.828 1.00 79.75 140 THR A CA 1
ATOM 1131 C C . THR A 1 140 ? 32.848 1.146 -8.014 1.00 79.75 140 THR A C 1
ATOM 1133 O O . THR A 1 140 ? 31.737 1.519 -8.413 1.00 79.75 140 THR A O 1
ATOM 1136 N N . TRP A 1 141 ? 33.067 -0.117 -7.636 1.00 83.19 141 TRP A N 1
ATOM 1137 C CA . TRP A 1 141 ? 32.035 -1.157 -7.605 1.00 83.19 141 TRP A CA 1
ATOM 1138 C C . TRP A 1 141 ? 31.163 -1.065 -6.350 1.00 83.19 141 TRP A C 1
ATOM 1140 O O . TRP A 1 141 ? 31.614 -1.276 -5.228 1.00 83.19 141 TRP A O 1
ATOM 1150 N N . ASN A 1 142 ? 29.878 -0.792 -6.550 1.00 86.12 142 ASN A N 1
ATOM 1151 C CA . ASN A 1 142 ? 28.894 -0.559 -5.501 1.00 86.12 142 ASN A CA 1
ATOM 1152 C C . ASN A 1 142 ? 27.814 -1.647 -5.510 1.00 86.12 142 ASN A C 1
ATOM 1154 O O . ASN A 1 142 ? 27.020 -1.714 -6.450 1.00 86.12 142 ASN A O 1
ATOM 1158 N N . ALA 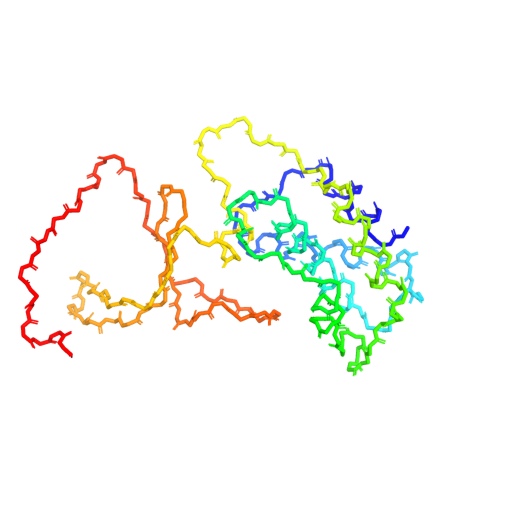A 1 143 ? 27.732 -2.452 -4.448 1.00 89.88 143 ALA A N 1
ATOM 1159 C CA . ALA A 1 143 ? 26.605 -3.360 -4.232 1.00 89.88 143 ALA A CA 1
ATOM 1160 C C . ALA A 1 143 ? 25.310 -2.562 -3.998 1.00 89.88 143 ALA A C 1
ATOM 1162 O O . ALA A 1 143 ? 25.282 -1.638 -3.178 1.00 89.88 143 ALA A O 1
ATOM 1163 N N . ARG A 1 144 ? 24.240 -2.889 -4.724 1.00 90.69 144 ARG A N 1
ATOM 1164 C CA . ARG A 1 144 ? 22.893 -2.322 -4.547 1.00 90.69 144 ARG A CA 1
ATOM 1165 C C . ARG A 1 144 ? 21.847 -3.422 -4.708 1.00 90.69 144 ARG A C 1
ATOM 1167 O O . ARG A 1 144 ? 22.090 -4.410 -5.402 1.00 90.69 144 ARG A O 1
ATOM 1174 N N . TRP A 1 145 ? 20.690 -3.243 -4.078 1.00 87.62 145 TRP A N 1
ATOM 1175 C CA . TRP A 1 145 ? 19.542 -4.114 -4.307 1.00 87.62 145 TRP A CA 1
ATOM 1176 C C . TRP A 1 145 ? 18.811 -3.646 -5.563 1.00 87.62 145 TRP A C 1
ATOM 1178 O O . TRP A 1 145 ? 18.329 -2.514 -5.605 1.00 87.62 145 TRP A O 1
ATOM 1188 N N . PHE A 1 146 ? 18.754 -4.492 -6.585 1.00 88.50 146 PHE A N 1
ATOM 1189 C CA . PHE A 1 146 ? 18.111 -4.203 -7.861 1.00 88.50 146 PHE A CA 1
ATOM 1190 C C . PHE A 1 146 ? 16.686 -4.749 -7.918 1.00 88.50 146 PHE A C 1
ATOM 1192 O O . PHE A 1 146 ? 16.380 -5.790 -7.339 1.00 88.50 146 PHE A O 1
ATOM 1199 N N . VAL A 1 147 ? 15.833 -4.043 -8.657 1.00 83.31 147 VAL A N 1
ATOM 1200 C CA . VAL A 1 147 ? 14.432 -4.373 -8.935 1.00 83.31 147 VAL A CA 1
ATOM 1201 C C . VAL A 1 147 ? 14.176 -4.118 -10.420 1.00 83.31 147 VAL A C 1
ATOM 1203 O O . VAL A 1 147 ? 14.230 -2.980 -10.874 1.00 83.31 147 VAL A O 1
ATOM 1206 N N . LEU A 1 148 ? 13.908 -5.170 -11.190 1.00 79.12 148 LEU A N 1
ATOM 1207 C CA . LEU A 1 148 ? 13.432 -5.085 -12.572 1.00 79.12 148 LEU A CA 1
ATOM 1208 C C . LEU A 1 148 ? 11.900 -5.108 -12.572 1.00 79.12 148 LEU A C 1
ATOM 1210 O O . LEU A 1 148 ? 11.308 -6.044 -12.026 1.00 79.12 148 LEU A O 1
ATOM 1214 N N . LYS A 1 149 ? 11.259 -4.116 -13.197 1.00 70.62 149 LYS A N 1
ATOM 1215 C CA . LYS A 1 149 ? 9.808 -4.112 -13.430 1.00 70.62 149 LYS A CA 1
ATOM 1216 C C . LYS A 1 149 ? 9.457 -3.300 -14.680 1.00 70.62 149 LYS A C 1
ATOM 1218 O O . LYS A 1 149 ? 9.774 -2.116 -14.769 1.00 70.62 149 LYS A O 1
ATOM 1223 N N . GLY A 1 150 ? 8.757 -3.930 -15.620 1.00 71.69 150 GLY A N 1
ATOM 1224 C CA . GLY A 1 150 ? 8.463 -3.357 -16.930 1.00 71.69 150 GLY A CA 1
ATOM 1225 C C . GLY A 1 150 ? 9.750 -3.045 -17.694 1.00 71.69 150 GLY A C 1
ATOM 1226 O O . GLY A 1 150 ? 10.751 -3.748 -17.571 1.00 71.69 150 GLY A O 1
ATOM 1227 N N . SER A 1 151 ? 9.747 -1.943 -18.436 1.00 76.00 151 SER A N 1
ATOM 1228 C CA . SER A 1 151 ? 10.925 -1.402 -19.118 1.00 76.00 151 SER A CA 1
ATOM 1229 C C . SER A 1 151 ? 11.805 -0.530 -18.204 1.00 76.00 151 SER A C 1
ATOM 1231 O O . SER A 1 151 ? 12.392 0.439 -18.671 1.00 76.00 151 SER A O 1
ATOM 1233 N N . CYS A 1 152 ? 11.924 -0.845 -16.908 1.00 78.00 152 CYS A N 1
ATOM 1234 C CA . CYS A 1 152 ? 12.753 -0.091 -15.958 1.00 78.00 152 CYS A CA 1
ATOM 1235 C C . CYS A 1 152 ? 13.501 -0.996 -14.966 1.00 78.00 152 CYS A C 1
ATOM 1237 O O . CYS A 1 152 ? 12.934 -1.919 -14.374 1.00 78.00 152 CYS A O 1
ATOM 1239 N N . LEU A 1 153 ? 14.775 -0.669 -14.732 1.00 83.00 153 LEU A N 1
ATOM 1240 C CA . LEU A 1 153 ? 15.641 -1.296 -13.735 1.00 83.00 153 LEU A CA 1
ATOM 1241 C C . LEU A 1 153 ? 15.972 -0.296 -12.615 1.00 83.00 153 LEU A C 1
ATOM 1243 O O . LEU A 1 153 ? 16.735 0.650 -12.804 1.00 83.00 153 LEU A O 1
ATOM 1247 N N . TYR A 1 154 ? 15.392 -0.507 -11.440 1.00 82.81 154 TYR A N 1
ATOM 1248 C CA . TYR A 1 154 ? 15.529 0.319 -10.239 1.00 82.81 154 TYR A CA 1
ATOM 1249 C C . TYR A 1 154 ? 16.636 -0.230 -9.329 1.00 82.81 154 TYR A C 1
ATOM 1251 O O . TYR A 1 154 ? 16.883 -1.438 -9.320 1.00 82.81 154 TYR A O 1
ATOM 1259 N N . TYR A 1 155 ? 17.283 0.625 -8.529 1.00 85.06 155 TYR A N 1
ATOM 1260 C CA . TYR A 1 155 ? 18.267 0.183 -7.532 1.00 85.06 155 TYR A CA 1
ATOM 1261 C C . TYR A 1 155 ? 18.216 0.983 -6.220 1.00 85.06 155 TYR A C 1
ATOM 1263 O O . TYR A 1 155 ? 18.002 2.195 -6.215 1.00 85.06 155 TYR A O 1
ATOM 1271 N N . LEU A 1 156 ? 18.419 0.293 -5.092 1.00 81.88 156 LEU A N 1
ATOM 1272 C CA . LEU A 1 156 ? 18.272 0.804 -3.721 1.00 81.88 156 LEU A CA 1
ATOM 1273 C C . LEU A 1 156 ? 19.513 0.500 -2.859 1.00 81.88 156 LEU A C 1
ATOM 1275 O O . LEU A 1 156 ? 20.274 -0.426 -3.155 1.00 81.88 156 LEU A O 1
ATOM 1279 N N . LYS A 1 157 ? 19.709 1.247 -1.758 1.00 82.44 157 LYS A N 1
ATOM 1280 C CA . LYS A 1 157 ? 20.787 0.976 -0.773 1.00 82.44 157 LYS A CA 1
ATOM 1281 C C . LYS A 1 157 ? 20.605 -0.364 -0.051 1.00 82.44 157 LYS A C 1
ATOM 1283 O O . LYS A 1 157 ? 21.583 -1.023 0.278 1.00 82.44 157 LYS A O 1
ATOM 1288 N N . LYS A 1 158 ? 19.349 -0.723 0.219 1.00 78.25 158 LYS A N 1
ATOM 1289 C CA . LYS A 1 158 ? 18.899 -1.874 1.012 1.00 78.25 158 LYS A CA 1
ATOM 1290 C C . LYS A 1 158 ? 17.674 -2.507 0.331 1.00 78.25 158 LYS A C 1
ATOM 1292 O O . LYS A 1 158 ? 16.978 -1.785 -0.388 1.00 78.25 158 LYS A O 1
ATOM 1297 N N . PRO A 1 159 ? 17.385 -3.803 0.543 1.00 76.56 159 PRO A N 1
ATOM 1298 C CA . PRO A 1 159 ? 16.128 -4.402 0.103 1.00 76.56 159 PRO A CA 1
ATOM 1299 C C . PRO A 1 159 ? 14.927 -3.669 0.724 1.00 76.56 159 PRO A C 1
ATOM 1301 O O . PRO A 1 159 ? 15.058 -3.130 1.829 1.00 76.56 159 PRO A O 1
ATOM 1304 N N . PRO A 1 160 ? 13.762 -3.635 0.054 1.00 65.06 160 PRO A N 1
ATOM 1305 C CA . PRO A 1 160 ? 12.553 -3.094 0.656 1.00 65.06 160 PRO A CA 1
ATOM 1306 C C . PRO A 1 160 ? 12.122 -3.960 1.847 1.00 65.06 160 PRO A C 1
ATOM 1308 O O . PRO A 1 160 ? 12.053 -5.184 1.744 1.00 65.06 160 PRO A O 1
ATOM 1311 N N . VAL A 1 161 ? 11.832 -3.316 2.978 1.00 56.41 161 VAL A N 1
ATOM 1312 C CA . VAL A 1 161 ? 11.350 -3.961 4.209 1.00 56.41 161 VAL A CA 1
ATOM 1313 C C . VAL A 1 161 ? 9.941 -3.451 4.491 1.00 56.41 161 VAL A C 1
ATOM 1315 O O . VAL A 1 161 ? 9.668 -2.261 4.329 1.00 56.41 161 VAL A O 1
ATOM 1318 N N . TRP A 1 162 ? 9.039 -4.348 4.897 1.00 46.97 162 TRP A N 1
ATOM 1319 C CA . TRP A 1 162 ? 7.647 -3.998 5.188 1.00 46.97 162 TRP A CA 1
ATOM 1320 C C . TRP A 1 162 ? 7.553 -2.887 6.245 1.00 46.97 162 TRP A C 1
ATOM 1322 O O . TRP A 1 162 ? 8.253 -2.928 7.254 1.00 46.97 162 TRP A O 1
ATOM 1332 N N . GLY A 1 163 ? 6.702 -1.888 5.996 1.00 42.53 163 GLY A N 1
ATOM 1333 C CA . GLY A 1 163 ? 6.506 -0.740 6.888 1.00 42.53 163 GLY A CA 1
ATOM 1334 C C . GLY A 1 163 ? 7.673 0.258 6.968 1.00 42.53 163 GLY A C 1
ATOM 1335 O O . GLY A 1 163 ? 7.554 1.247 7.684 1.00 42.53 163 GLY A O 1
ATOM 1336 N N . ALA A 1 164 ? 8.784 0.048 6.249 1.00 48.31 164 ALA A N 1
ATOM 1337 C CA . ALA A 1 164 ? 9.974 0.897 6.342 1.00 48.31 164 ALA A CA 1
ATOM 1338 C C . ALA A 1 164 ? 10.190 1.771 5.086 1.00 48.31 164 ALA A C 1
ATOM 1340 O O . ALA A 1 164 ? 10.060 1.279 3.959 1.00 48.31 164 ALA A O 1
ATOM 1341 N N . PRO A 1 165 ? 10.612 3.044 5.232 1.00 47.62 165 PRO A N 1
ATOM 1342 C CA . PRO A 1 165 ? 10.939 3.893 4.091 1.00 47.62 165 PRO A CA 1
ATOM 1343 C C . PRO A 1 165 ? 12.134 3.339 3.295 1.00 47.62 165 PRO A C 1
ATOM 1345 O O . PRO A 1 165 ? 13.183 2.962 3.841 1.00 47.62 165 PRO A O 1
ATOM 1348 N N . CYS A 1 166 ? 11.950 3.295 1.974 1.00 57.88 166 CYS A N 1
ATOM 1349 C CA . CYS A 1 166 ? 12.858 2.675 1.015 1.00 57.88 166 CYS A CA 1
ATOM 1350 C C . CYS A 1 166 ? 13.566 3.737 0.163 1.00 57.88 166 CYS A C 1
ATOM 1352 O O . CYS A 1 166 ? 12.945 4.412 -0.656 1.00 57.88 166 CYS A O 1
ATOM 1354 N N . GLU A 1 167 ? 14.883 3.869 0.330 1.00 61.03 167 GLU A N 1
ATOM 1355 C CA . GLU A 1 167 ? 15.695 4.821 -0.433 1.00 61.03 167 GLU A CA 1
ATOM 1356 C C . GLU A 1 167 ? 16.028 4.294 -1.836 1.00 61.03 167 GLU A C 1
ATOM 1358 O O . GLU A 1 167 ? 16.944 3.480 -2.018 1.00 61.03 167 GLU A O 1
ATOM 1363 N N . LEU A 1 168 ? 15.308 4.804 -2.837 1.00 69.88 168 LEU A N 1
ATOM 1364 C CA . LEU A 1 168 ? 15.671 4.665 -4.244 1.00 69.88 168 LEU A CA 1
ATOM 1365 C C . LEU A 1 168 ? 16.973 5.437 -4.521 1.00 69.88 168 LEU A C 1
ATOM 1367 O O . LEU A 1 168 ? 17.028 6.650 -4.346 1.00 69.88 168 LEU A O 1
ATOM 1371 N N . CYS A 1 169 ? 18.016 4.744 -4.980 1.00 78.06 169 CYS A N 1
ATOM 1372 C CA . CYS A 1 169 ? 19.276 5.362 -5.413 1.00 78.06 169 CYS A CA 1
ATOM 1373 C C . CYS A 1 169 ? 19.254 5.806 -6.881 1.00 78.06 169 CYS A C 1
ATOM 1375 O O . CYS A 1 169 ? 20.112 6.579 -7.295 1.00 78.06 169 CYS A O 1
ATOM 1377 N N . GLY A 1 170 ? 18.319 5.283 -7.673 1.00 75.56 170 GLY A N 1
ATOM 1378 C CA . GLY A 1 170 ? 18.132 5.640 -9.072 1.00 75.56 170 GLY A CA 1
ATOM 1379 C C . GLY A 1 170 ? 17.368 4.56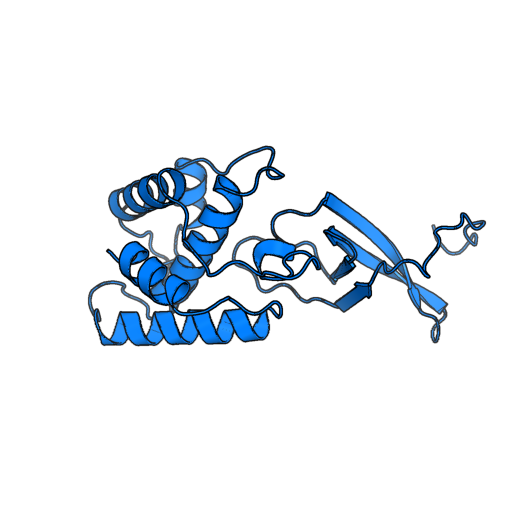9 -9.846 1.00 75.56 170 GLY A C 1
ATOM 1380 O O . GLY A 1 170 ? 17.013 3.514 -9.315 1.00 75.56 170 GLY A O 1
ATOM 1381 N N . HIS A 1 171 ? 17.119 4.855 -11.119 1.00 81.44 171 HIS A N 1
ATOM 1382 C CA . HIS A 1 171 ? 16.476 3.949 -12.063 1.00 81.44 171 HIS A CA 1
ATOM 1383 C C . HIS A 1 171 ? 17.135 4.078 -13.441 1.00 81.44 171 HIS A C 1
ATOM 1385 O O . HIS A 1 171 ? 17.749 5.098 -13.748 1.00 81.44 171 HIS A O 1
ATOM 1391 N N . ILE A 1 172 ? 17.031 3.027 -14.250 1.00 79.69 172 ILE A N 1
ATOM 1392 C CA . ILE A 1 172 ? 17.576 2.936 -15.605 1.00 79.69 172 ILE A CA 1
ATOM 1393 C C . ILE A 1 172 ? 16.419 2.517 -16.525 1.00 79.69 172 ILE A C 1
ATOM 1395 O O . ILE A 1 172 ? 15.975 1.367 -16.438 1.00 79.69 172 ILE A O 1
ATOM 1399 N N . PRO A 1 173 ? 15.897 3.421 -17.374 1.00 78.25 173 PRO A N 1
ATOM 1400 C CA . PRO A 1 173 ? 14.910 3.072 -18.389 1.00 78.25 173 PRO A CA 1
ATOM 1401 C C . PRO A 1 173 ? 15.508 2.126 -19.436 1.00 78.25 173 PRO A C 1
ATOM 1403 O O . PRO A 1 173 ? 16.474 2.454 -20.119 1.00 78.25 173 PRO A O 1
ATOM 1406 N N . LEU A 1 174 ? 14.909 0.950 -19.586 1.00 77.88 174 LEU A N 1
ATOM 1407 C CA . LEU A 1 174 ? 15.244 -0.084 -20.567 1.00 77.88 174 LEU A CA 1
ATOM 1408 C C . LEU A 1 174 ? 14.466 0.137 -21.875 1.00 77.88 174 LEU A C 1
ATOM 1410 O O . LEU A 1 174 ? 13.814 -0.760 -22.404 1.00 77.88 174 LEU A O 1
ATOM 1414 N N . HIS A 1 175 ? 14.505 1.370 -22.381 1.00 71.56 175 HIS A N 1
ATOM 1415 C CA . HIS A 1 175 ? 14.050 1.705 -23.730 1.00 71.56 175 HIS A CA 1
ATOM 1416 C C . HIS A 1 175 ? 14.962 1.064 -24.793 1.00 71.56 175 HIS A C 1
ATOM 1418 O O . HIS A 1 175 ? 16.146 0.836 -24.534 1.00 71.56 175 HIS A O 1
ATOM 1424 N N . ALA A 1 176 ? 14.421 0.833 -25.996 1.00 57.38 176 ALA A N 1
ATOM 1425 C CA . ALA A 1 176 ? 14.968 -0.044 -27.045 1.00 57.38 176 ALA A CA 1
ATOM 1426 C C . ALA A 1 176 ? 16.425 0.212 -27.499 1.00 57.38 176 ALA A C 1
ATOM 1428 O O . ALA A 1 176 ? 17.022 -0.650 -28.134 1.00 57.38 176 ALA A O 1
ATOM 1429 N N . ASN A 1 177 ? 17.010 1.361 -27.152 1.00 70.81 177 ASN A N 1
ATOM 1430 C CA . ASN A 1 177 ? 18.400 1.705 -27.464 1.00 70.81 177 ASN A CA 1
ATOM 1431 C C . ASN A 1 177 ? 19.427 1.110 -26.474 1.00 70.81 177 ASN A C 1
ATOM 1433 O O . ASN A 1 177 ? 20.627 1.292 -26.671 1.00 70.81 177 ASN A O 1
ATOM 1437 N N . LEU A 1 178 ? 18.995 0.432 -25.400 1.00 75.62 178 LEU A N 1
ATOM 1438 C CA . LEU A 1 178 ? 19.891 -0.299 -24.496 1.00 75.62 178 LEU A CA 1
ATOM 1439 C C . LEU A 1 178 ? 19.964 -1.782 -24.869 1.00 75.62 178 LEU A C 1
ATOM 1441 O O . LEU A 1 178 ? 18.956 -2.483 -24.871 1.00 75.62 178 LEU A O 1
ATOM 1445 N N . VAL A 1 179 ? 21.184 -2.265 -25.104 1.00 75.12 179 VAL A N 1
ATOM 1446 C CA . VAL A 1 179 ? 21.487 -3.670 -25.398 1.00 75.12 179 VAL A CA 1
ATOM 1447 C C . VAL A 1 179 ? 22.353 -4.235 -24.275 1.00 75.12 179 VAL A C 1
ATOM 1449 O O . VAL A 1 179 ? 23.358 -3.633 -23.895 1.00 75.12 179 VAL A O 1
ATOM 1452 N N . ALA A 1 180 ? 21.978 -5.398 -23.741 1.00 78.38 180 ALA A N 1
ATOM 1453 C CA . ALA A 1 180 ? 22.827 -6.137 -22.816 1.00 78.38 180 ALA A CA 1
ATOM 1454 C C . ALA A 1 180 ? 23.957 -6.829 -23.593 1.00 78.38 180 ALA A C 1
ATOM 1456 O O . ALA A 1 180 ? 23.702 -7.539 -24.564 1.00 78.38 180 ALA A O 1
ATOM 1457 N N . ARG A 1 181 ? 25.202 -6.639 -23.151 1.00 81.19 181 ARG A N 1
ATOM 1458 C CA . ARG A 1 181 ? 26.381 -7.330 -23.681 1.00 81.19 181 ARG A CA 1
ATOM 1459 C C . ARG A 1 181 ? 27.210 -7.860 -22.519 1.00 81.19 181 ARG A C 1
ATOM 1461 O O . ARG A 1 181 ? 27.478 -7.125 -21.571 1.00 81.19 181 ARG A O 1
ATOM 1468 N N . GLU A 1 182 ? 27.639 -9.110 -22.624 1.00 81.75 182 GLU A N 1
ATOM 1469 C CA . GLU A 1 182 ? 28.610 -9.685 -21.700 1.00 81.75 182 GLU A CA 1
ATOM 1470 C C . GLU A 1 182 ? 29.992 -9.058 -21.926 1.00 81.75 182 GLU A C 1
ATOM 1472 O O . GLU A 1 182 ? 30.451 -8.870 -23.057 1.00 81.75 182 GLU A O 1
ATOM 1477 N N . SER A 1 183 ? 30.632 -8.695 -20.820 1.00 74.50 183 SER A N 1
ATOM 1478 C CA . SER A 1 183 ? 31.993 -8.174 -20.749 1.00 74.50 183 SER A CA 1
ATOM 1479 C C . SER A 1 183 ? 32.755 -9.058 -19.785 1.00 74.50 183 SER A C 1
ATOM 1481 O O . SER A 1 183 ? 32.195 -9.464 -18.765 1.00 74.50 183 SER A O 1
ATOM 1483 N N . GLU A 1 184 ? 34.038 -9.282 -20.053 1.00 75.94 184 GLU A N 1
ATOM 1484 C CA . GLU A 1 184 ? 34.936 -9.822 -19.039 1.00 75.94 184 GLU A CA 1
ATOM 1485 C C . GLU A 1 184 ? 34.857 -8.939 -17.787 1.00 75.94 184 GLU A C 1
ATOM 1487 O O . GLU A 1 184 ? 34.875 -7.702 -17.867 1.00 75.94 184 GLU A O 1
ATOM 1492 N N . VAL A 1 185 ? 34.685 -9.586 -16.637 1.00 63.72 185 VAL A N 1
ATOM 1493 C CA . VAL A 1 185 ? 34.609 -8.924 -15.338 1.00 63.72 185 VAL A CA 1
ATOM 1494 C C . VAL A 1 185 ? 36.047 -8.634 -14.894 1.00 63.72 185 VAL A C 1
ATOM 1496 O O . VAL A 1 185 ? 36.844 -9.570 -14.820 1.00 63.72 185 VAL A O 1
ATOM 1499 N N . PRO A 1 186 ? 36.423 -7.369 -14.615 1.00 60.78 186 PRO A N 1
ATOM 1500 C CA . PRO A 1 186 ? 37.752 -7.061 -14.094 1.00 60.78 186 PRO A CA 1
ATOM 1501 C C . PRO A 1 186 ? 38.012 -7.828 -12.796 1.00 60.78 186 PRO A C 1
ATOM 1503 O O . PRO A 1 186 ? 37.127 -7.900 -11.946 1.00 60.78 186 PRO A O 1
ATOM 1506 N N . ARG A 1 187 ? 39.228 -8.360 -12.627 1.00 56.91 187 ARG A N 1
ATOM 1507 C CA . ARG A 1 187 ? 39.615 -9.183 -11.460 1.00 56.91 187 ARG A CA 1
ATOM 1508 C C . ARG A 1 187 ? 39.441 -8.466 -10.113 1.00 56.91 187 ARG A C 1
ATOM 1510 O O . ARG A 1 187 ? 39.317 -9.116 -9.087 1.00 56.91 187 ARG A O 1
ATOM 1517 N N . ASP A 1 188 ? 39.348 -7.140 -10.126 1.00 58.56 188 ASP A N 1
ATOM 1518 C CA . ASP A 1 188 ? 39.134 -6.274 -8.959 1.00 58.56 188 ASP A CA 1
ATOM 1519 C C . ASP A 1 188 ? 37.643 -6.156 -8.540 1.00 58.56 188 ASP A C 1
ATOM 1521 O O . ASP A 1 188 ? 37.260 -5.217 -7.835 1.00 58.56 188 ASP A O 1
ATOM 1525 N N . ALA A 1 189 ? 36.771 -7.045 -9.038 1.00 55.59 189 ALA A N 1
ATOM 1526 C CA . ALA A 1 189 ? 35.314 -6.994 -8.858 1.00 55.59 189 ALA A CA 1
ATOM 1527 C C . ALA A 1 189 ? 34.699 -8.211 -8.134 1.00 55.59 189 ALA A C 1
ATOM 1529 O O . ALA A 1 189 ? 33.467 -8.263 -7.999 1.00 55.59 189 ALA A O 1
ATOM 1530 N N . GLU A 1 190 ? 35.525 -9.139 -7.644 1.00 46.38 190 GLU A N 1
ATOM 1531 C CA . GLU A 1 190 ? 35.137 -10.170 -6.661 1.00 46.38 190 GLU A CA 1
ATOM 1532 C C . GLU A 1 190 ? 34.932 -9.571 -5.252 1.00 46.38 190 GLU A C 1
ATOM 1534 O O . GLU A 1 190 ? 35.463 -8.468 -4.960 1.00 46.38 190 GLU A O 1
#